Protein AF-A0A7C4Y826-F1 (afdb_monomer_lite)

Foldseek 3Di:
DWDKDADPVQQKIWIWDWDDDPVDIDIDIFIFGQDVNWTDGDDQVVVQVVCVVVVNDRPPDDDPQDWDWKDQVPQIATAGEAEDPVRVVCAQARTQDDPQRYKYKYFYPDFAWDKDWQARRNAFKWKFFAAPQQFTADIDAGHHHDPDPDTDIDTDRHTGRMMMIGHHCSCVVVVPDGGGHMDD

pLDDT: mean 82.2, std 16.37, range [37.56, 98.81]

Secondary structure (DSSP, 8-state):
-EEEEE-TTT-EEEEEEEEE-SS-EEEEEEEEEEETTEEEEPPHHHHHHHHHHTT----S------EEEEEETTEEEEEEEE-SHHHHTTTTTT-S---TTEEEEEEEEEEE---EE-BT--S-EEEEEE-TTSBEEEEEEEEPPB-SSS--EE--SS-EEEEEEEETTHHHHTT--TT-BEE-

Radius of gyration: 17.17 Å; chains: 1; bounding box: 37×38×48 Å

Sequence (184 aa):
IFDQYFSQETQQGLAVKLEIYKDKIIYHLFPVESIFSQPQLMEKEKSEALLKKQGFLPVIAVNNVEIRKVCFDKNCFYAEVVEKESDLALGMMFRKFLDESRGMLFVFSEYKNHPFWMKNTLIPLDIIWLDEDMRVVYIGENQEPCSEKICKVINPVEKSKYVLELNAGTAQKINLKIGDKLII

Structure (mmCIF, N/CA/C/O backbone):
data_AF-A0A7C4Y826-F1
#
_entry.id   AF-A0A7C4Y826-F1
#
loop_
_atom_site.group_PDB
_atom_site.id
_atom_site.type_symbol
_atom_site.label_atom_id
_atom_site.label_alt_id
_atom_site.label_comp_id
_atom_site.label_asym_id
_atom_site.label_entity_id
_atom_site.label_seq_id
_atom_site.pdbx_PDB_ins_code
_atom_site.Cartn_x
_atom_site.Cartn_y
_atom_site.Cartn_z
_atom_site.occupancy
_atom_site.B_iso_or_equiv
_at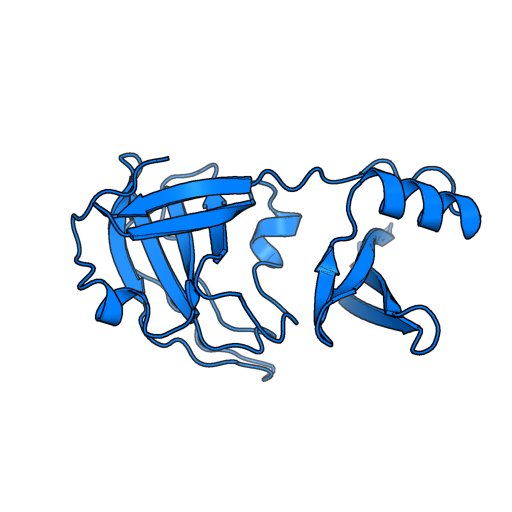om_site.auth_seq_id
_atom_site.auth_comp_id
_atom_site.auth_asym_id
_atom_site.auth_atom_id
_atom_site.pdbx_PDB_model_num
ATOM 1 N N . ILE A 1 1 ? 16.445 -10.183 -9.136 1.00 57.56 1 ILE A N 1
ATOM 2 C CA . ILE A 1 1 ? 17.014 -8.866 -9.516 1.00 57.56 1 ILE A CA 1
ATOM 3 C C . ILE A 1 1 ? 15.862 -8.022 -10.011 1.00 57.56 1 ILE A C 1
ATOM 5 O O . ILE A 1 1 ? 15.076 -8.550 -10.779 1.00 57.56 1 ILE A O 1
ATOM 9 N N . PHE A 1 2 ? 15.715 -6.788 -9.546 1.00 57.19 2 PHE A N 1
ATOM 10 C CA . PHE A 1 2 ? 14.695 -5.877 -10.053 1.00 57.19 2 PHE A CA 1
ATOM 11 C C . PHE A 1 2 ? 15.365 -4.559 -10.423 1.00 57.19 2 PHE A C 1
ATOM 13 O O . PHE A 1 2 ? 16.131 -4.042 -9.611 1.00 57.19 2 PHE A O 1
ATOM 20 N N . ASP A 1 3 ? 15.108 -4.059 -11.626 1.00 63.00 3 ASP A N 1
ATOM 21 C CA . ASP A 1 3 ? 15.689 -2.813 -12.129 1.00 63.00 3 ASP A CA 1
ATOM 22 C C . ASP A 1 3 ? 14.695 -2.080 -13.037 1.00 63.00 3 ASP A C 1
ATOM 24 O O . ASP A 1 3 ? 13.749 -2.695 -13.529 1.00 63.00 3 ASP A O 1
ATOM 28 N N . GLN A 1 4 ? 14.881 -0.779 -13.247 1.00 69.69 4 GLN A N 1
ATOM 29 C CA . GLN A 1 4 ? 14.006 0.039 -14.084 1.00 69.69 4 GLN A CA 1
ATOM 30 C C . GLN A 1 4 ? 14.806 0.893 -15.063 1.00 69.69 4 GLN A C 1
ATOM 32 O O . GLN A 1 4 ? 15.742 1.594 -14.684 1.00 69.69 4 GLN A O 1
ATOM 37 N N . TYR A 1 5 ? 14.377 0.896 -16.320 1.00 76.50 5 TYR A N 1
ATOM 38 C CA . TYR A 1 5 ? 15.012 1.641 -17.401 1.00 76.50 5 TYR A CA 1
ATOM 39 C C . TYR A 1 5 ? 14.017 2.621 -17.999 1.00 76.50 5 TYR A C 1
ATOM 41 O O . TYR A 1 5 ? 12.895 2.230 -18.299 1.00 76.50 5 TYR A O 1
ATOM 49 N N . PHE A 1 6 ? 14.423 3.873 -18.211 1.00 73.56 6 PHE A N 1
ATOM 50 C CA . PHE A 1 6 ? 13.561 4.918 -18.768 1.00 73.56 6 PHE A CA 1
ATOM 51 C C . PHE A 1 6 ? 14.210 5.612 -19.960 1.00 73.56 6 PHE A C 1
ATOM 53 O O . PHE A 1 6 ? 15.400 5.920 -19.953 1.00 73.56 6 PHE A O 1
ATOM 60 N N . SER A 1 7 ? 13.390 5.919 -20.960 1.00 76.56 7 SER A N 1
ATOM 61 C CA . SER A 1 7 ? 13.703 6.831 -22.051 1.00 76.56 7 SER A CA 1
ATOM 62 C C . SER A 1 7 ? 13.320 8.252 -21.643 1.00 76.56 7 SER A C 1
ATOM 64 O O . SER A 1 7 ? 12.155 8.544 -21.373 1.00 76.56 7 SER A O 1
ATOM 66 N N . GLN A 1 8 ? 14.303 9.155 -21.632 1.00 71.25 8 GLN A N 1
ATOM 67 C CA . GLN A 1 8 ? 14.066 10.576 -21.352 1.00 71.25 8 GLN A CA 1
ATOM 68 C C . GLN A 1 8 ? 13.230 11.259 -22.446 1.00 71.25 8 GLN A C 1
ATOM 70 O O . GLN A 1 8 ? 12.485 12.189 -22.153 1.00 71.25 8 GLN A O 1
ATOM 75 N N . GLU A 1 9 ? 13.326 10.778 -23.688 1.00 78.25 9 GLU A N 1
ATOM 76 C CA . GLU A 1 9 ? 12.618 11.331 -24.848 1.00 78.25 9 GLU A CA 1
ATOM 77 C C . GLU A 1 9 ? 11.130 10.970 -24.833 1.00 78.25 9 GLU A C 1
ATOM 79 O O . GLU A 1 9 ? 10.272 11.829 -25.007 1.00 78.25 9 GLU A O 1
ATOM 84 N N . THR A 1 10 ? 10.820 9.694 -24.601 1.00 79.19 10 THR A N 1
ATOM 85 C CA . THR A 1 10 ? 9.438 9.196 -24.685 1.00 79.19 10 THR A CA 1
ATOM 86 C C . THR A 1 10 ? 8.718 9.190 -23.346 1.00 79.19 10 THR A C 1
ATOM 88 O O . THR A 1 10 ? 7.512 8.966 -23.319 1.00 79.19 10 THR A O 1
ATOM 91 N N . GLN A 1 11 ? 9.443 9.401 -22.240 1.00 77.12 11 GLN A N 1
ATOM 92 C CA . GLN A 1 11 ? 8.932 9.214 -20.880 1.00 77.12 11 GLN A CA 1
ATOM 93 C C . GLN A 1 11 ? 8.376 7.795 -20.651 1.00 77.12 11 GLN A C 1
ATOM 95 O O . GLN A 1 11 ? 7.583 7.576 -19.746 1.00 77.12 11 GLN A O 1
ATOM 100 N N . GLN A 1 12 ? 8.791 6.813 -21.452 1.00 80.75 12 GLN A N 1
ATOM 101 C CA . GLN A 1 12 ? 8.422 5.405 -21.307 1.00 80.75 12 GLN A CA 1
ATOM 102 C C . GLN A 1 12 ? 9.613 4.605 -20.796 1.00 80.75 12 GLN A C 1
ATOM 104 O O . GLN A 1 12 ? 10.768 5.004 -20.950 1.00 80.75 12 GLN A O 1
ATOM 109 N N . GLY A 1 13 ? 9.345 3.457 -20.201 1.00 79.88 13 GLY A N 1
ATOM 110 C CA . GLY A 1 13 ? 10.360 2.624 -19.598 1.00 79.88 13 GLY A CA 1
ATOM 111 C C . GLY A 1 13 ? 9.935 1.176 -19.434 1.00 79.88 13 GLY A C 1
ATOM 112 O O . GLY A 1 13 ? 8.826 0.767 -19.781 1.00 79.88 13 GLY A O 1
ATOM 113 N N . LEU A 1 14 ? 10.857 0.395 -18.894 1.00 76.56 14 LEU A N 1
ATOM 114 C CA . LEU A 1 14 ? 10.678 -1.012 -18.605 1.00 76.56 14 LEU A CA 1
ATOM 115 C C . LEU A 1 14 ? 11.268 -1.294 -17.232 1.00 76.56 14 LEU A C 1
ATOM 117 O O . LEU A 1 14 ? 12.475 -1.144 -17.036 1.00 76.56 14 LEU A O 1
ATOM 121 N N . ALA A 1 15 ? 10.433 -1.716 -16.291 1.00 72.12 15 ALA A N 1
ATOM 122 C CA . ALA A 1 15 ? 10.925 -2.392 -15.109 1.00 72.12 15 ALA A CA 1
ATOM 123 C C . ALA A 1 15 ? 11.079 -3.887 -15.409 1.00 72.12 15 ALA A C 1
ATOM 125 O O . ALA A 1 15 ? 10.259 -4.487 -16.103 1.00 72.12 15 ALA A O 1
ATOM 126 N N . VAL A 1 16 ? 12.162 -4.485 -14.929 1.00 71.69 16 VAL A N 1
ATOM 127 C CA . VAL A 1 16 ? 12.527 -5.873 -15.200 1.00 71.69 16 VAL A CA 1
ATOM 128 C C . VAL A 1 16 ? 12.759 -6.581 -13.878 1.00 71.69 16 VAL A C 1
ATOM 130 O O . VAL A 1 16 ? 13.644 -6.189 -13.122 1.00 71.69 16 VAL A O 1
ATOM 133 N N . LYS A 1 17 ? 12.015 -7.660 -13.618 1.00 59.72 17 LYS A N 1
ATOM 134 C CA . LYS A 1 17 ? 12.328 -8.615 -12.546 1.00 59.72 17 LYS A CA 1
ATOM 135 C C . LYS A 1 17 ? 12.955 -9.858 -13.160 1.00 59.72 17 LYS A C 1
ATOM 137 O O . LYS A 1 17 ? 12.311 -10.520 -13.958 1.00 59.72 17 LYS A O 1
ATOM 142 N N . LEU A 1 18 ? 14.176 -10.200 -12.773 1.00 60.75 18 LEU A N 1
ATOM 143 C CA . LEU A 1 18 ? 14.826 -11.467 -13.103 1.00 60.75 18 LEU A CA 1
ATOM 144 C C . LEU A 1 18 ? 14.825 -12.388 -11.883 1.00 60.75 18 LEU A C 1
ATOM 146 O O . LEU A 1 18 ? 15.327 -12.015 -10.817 1.00 60.75 18 LEU A O 1
ATOM 150 N N . GLU A 1 19 ? 14.328 -13.601 -12.057 1.00 54.91 19 GLU A N 1
ATOM 151 C CA . GLU A 1 19 ? 14.421 -14.703 -11.108 1.00 54.91 19 GLU A CA 1
ATOM 152 C C . GLU A 1 19 ? 15.365 -15.753 -11.700 1.00 54.91 19 GLU A C 1
ATOM 154 O O . GLU A 1 19 ? 15.138 -16.271 -12.792 1.00 54.91 19 GLU A O 1
ATOM 159 N N . ILE A 1 20 ? 16.472 -16.022 -11.010 1.00 62.03 20 ILE A N 1
ATOM 160 C CA . ILE A 1 20 ? 17.534 -16.907 -11.497 1.00 62.03 20 ILE A CA 1
ATOM 161 C C . ILE A 1 20 ? 17.463 -18.207 -10.702 1.00 62.03 20 ILE A C 1
ATOM 163 O O . ILE A 1 20 ? 17.613 -18.203 -9.481 1.00 62.03 20 ILE A O 1
ATOM 167 N N . TYR A 1 21 ? 17.261 -19.310 -11.410 1.00 55.03 21 TYR A N 1
ATOM 168 C CA . TYR A 1 21 ? 17.279 -20.671 -10.891 1.00 55.03 21 TYR A CA 1
ATOM 169 C C . TYR A 1 21 ? 18.498 -21.414 -11.442 1.00 55.03 21 TYR A C 1
ATOM 171 O O . TYR A 1 21 ? 19.217 -20.918 -12.309 1.00 55.03 21 TYR A O 1
ATOM 179 N N . LYS A 1 22 ? 18.738 -22.629 -10.945 1.00 59.66 22 LYS A N 1
ATOM 180 C CA . LYS A 1 22 ? 19.892 -23.444 -11.351 1.00 59.66 22 LYS A CA 1
ATOM 181 C C . LYS A 1 22 ? 19.886 -23.793 -12.849 1.00 59.66 22 LYS A C 1
ATOM 183 O O . LYS A 1 22 ? 20.950 -23.942 -13.436 1.00 59.66 22 LYS A O 1
ATOM 188 N N . ASP A 1 23 ? 18.706 -23.942 -13.440 1.00 72.69 23 ASP A N 1
ATOM 189 C CA . ASP A 1 23 ? 18.472 -24.442 -14.799 1.00 72.69 23 ASP A CA 1
ATOM 190 C C . ASP A 1 23 ? 17.729 -23.447 -15.706 1.00 72.69 23 ASP A C 1
ATOM 192 O O . ASP A 1 23 ? 17.590 -23.693 -16.903 1.00 72.69 23 ASP A O 1
ATOM 196 N N . LYS A 1 24 ? 17.248 -22.323 -15.162 1.00 53.50 24 LYS A N 1
ATOM 197 C CA . LYS A 1 24 ? 16.469 -21.334 -15.916 1.00 53.50 24 LYS A CA 1
ATOM 198 C C . LYS A 1 24 ? 16.575 -19.929 -15.338 1.00 53.50 24 LYS A C 1
ATOM 200 O O . LYS A 1 24 ? 16.824 -19.743 -14.150 1.00 53.50 24 LYS A O 1
ATOM 205 N N . ILE A 1 25 ? 16.298 -18.943 -16.182 1.00 51.41 25 ILE A N 1
ATOM 206 C CA . ILE A 1 25 ? 16.078 -17.553 -15.784 1.00 51.41 25 ILE A CA 1
ATOM 207 C C . ILE A 1 25 ? 14.658 -17.189 -16.204 1.00 51.41 25 ILE A C 1
ATOM 209 O O . ILE A 1 25 ? 14.300 -17.350 -17.369 1.00 51.41 25 ILE A O 1
ATOM 213 N N . ILE A 1 26 ? 13.853 -16.720 -15.258 1.00 53.25 26 ILE A N 1
ATOM 214 C CA . ILE A 1 26 ? 12.534 -16.147 -15.521 1.00 53.25 26 ILE A CA 1
ATOM 215 C C . ILE A 1 26 ? 12.695 -14.632 -15.507 1.00 53.25 26 ILE A C 1
ATOM 217 O O . ILE A 1 26 ? 13.307 -14.084 -14.593 1.00 53.25 26 ILE A O 1
ATOM 221 N N . TYR A 1 27 ? 12.171 -13.949 -16.519 1.00 54.12 27 TYR A N 1
ATOM 222 C CA . TYR A 1 27 ? 12.128 -12.495 -16.544 1.00 54.12 27 TYR A CA 1
ATOM 223 C C . TYR A 1 27 ? 10.682 -12.015 -16.634 1.00 54.12 27 TYR A C 1
ATOM 225 O O . TYR A 1 27 ? 9.877 -12.553 -17.390 1.00 54.12 27 TYR A O 1
ATOM 233 N N . HIS A 1 28 ? 10.366 -10.984 -15.865 1.00 62.09 28 HIS A N 1
ATOM 234 C CA . HIS A 1 28 ? 9.096 -10.277 -15.902 1.00 62.09 28 HIS A CA 1
ATOM 235 C C . HIS A 1 28 ? 9.370 -8.869 -16.400 1.00 62.09 28 HIS A C 1
ATOM 237 O O . HIS A 1 28 ? 10.261 -8.193 -15.881 1.00 62.09 28 HIS A O 1
ATOM 243 N N . LEU A 1 29 ? 8.618 -8.452 -17.411 1.00 66.75 29 LEU A N 1
ATOM 244 C CA . LEU A 1 29 ? 8.695 -7.120 -17.984 1.00 66.75 29 LEU A CA 1
ATOM 245 C C . LEU A 1 29 ? 7.468 -6.335 -17.545 1.00 66.75 29 LEU A C 1
ATOM 247 O O . LEU A 1 29 ? 6.342 -6.781 -17.750 1.00 66.75 29 LEU A O 1
ATOM 251 N N . PHE A 1 30 ? 7.696 -5.161 -16.980 1.00 70.25 30 PHE A N 1
ATOM 252 C CA . PHE A 1 30 ? 6.653 -4.240 -16.564 1.00 70.25 30 PHE A CA 1
ATOM 253 C C . PHE A 1 30 ? 6.842 -2.945 -17.356 1.00 70.25 30 PHE A C 1
ATOM 255 O O . PHE A 1 30 ? 7.703 -2.132 -17.005 1.00 70.25 30 PHE A O 1
ATOM 262 N N . PRO A 1 31 ? 6.107 -2.762 -18.464 1.00 79.44 31 PRO A N 1
ATOM 263 C CA . PRO A 1 31 ? 6.070 -1.486 -19.160 1.00 79.44 31 PRO A CA 1
ATOM 264 C C . PRO A 1 31 ? 5.626 -0.391 -18.193 1.00 79.44 31 PRO A C 1
ATOM 266 O O . PRO A 1 31 ? 4.589 -0.512 -17.539 1.00 79.44 31 PRO A O 1
ATOM 269 N N . VAL A 1 32 ? 6.432 0.657 -18.079 1.00 71.19 32 VAL A N 1
ATOM 270 C CA . VAL A 1 32 ? 6.189 1.785 -17.178 1.00 71.19 32 VAL A CA 1
ATOM 271 C C . VAL A 1 32 ? 6.202 3.090 -17.967 1.00 71.19 32 VAL A C 1
ATOM 273 O O . VAL A 1 32 ? 6.945 3.229 -18.932 1.00 71.19 32 VAL A O 1
ATOM 276 N N . GLU A 1 33 ? 5.374 4.051 -17.584 1.00 78.75 33 GLU A N 1
ATOM 277 C CA . GLU A 1 33 ? 5.411 5.419 -18.097 1.00 78.75 33 GLU A CA 1
ATOM 278 C C . GLU A 1 33 ? 5.711 6.395 -16.962 1.00 78.75 33 GLU A C 1
ATOM 280 O O . GLU A 1 33 ? 5.393 6.150 -15.802 1.00 78.75 33 GLU A O 1
ATOM 285 N N . SER A 1 34 ? 6.394 7.483 -17.299 1.00 63.88 34 SER A N 1
ATOM 286 C CA . SER A 1 34 ? 6.745 8.554 -16.383 1.00 63.88 34 SER A CA 1
ATOM 287 C C . SER A 1 34 ? 5.633 9.592 -16.397 1.00 63.88 34 SER A C 1
ATOM 289 O O . SER A 1 34 ? 5.516 10.392 -17.325 1.00 63.88 34 SER A O 1
ATOM 291 N N . ILE A 1 35 ? 4.806 9.578 -15.355 1.00 64.38 35 ILE A N 1
ATOM 292 C CA . ILE A 1 35 ? 3.757 10.574 -15.129 1.00 64.38 35 ILE A CA 1
ATOM 293 C C . ILE A 1 35 ? 4.199 11.429 -13.940 1.00 64.38 35 ILE A C 1
ATOM 295 O O . ILE A 1 35 ? 4.538 10.902 -12.887 1.00 64.38 35 ILE A O 1
ATOM 299 N N . PHE A 1 36 ? 4.273 12.752 -14.119 1.00 58.03 36 PHE A N 1
ATOM 300 C CA . PHE A 1 36 ? 4.800 13.686 -13.108 1.00 58.03 36 PHE A CA 1
ATOM 301 C C . PHE A 1 36 ? 6.208 13.319 -12.588 1.00 58.03 36 PHE A C 1
ATOM 303 O O . PHE A 1 36 ? 6.511 13.464 -11.406 1.00 58.03 36 PHE A O 1
ATOM 310 N N . SER A 1 37 ? 7.100 12.889 -13.492 1.00 53.44 37 SER A N 1
ATOM 311 C CA . SER A 1 37 ? 8.479 12.442 -13.197 1.00 53.44 37 SER A CA 1
ATOM 312 C C . SER A 1 37 ? 8.582 11.094 -12.473 1.00 53.44 37 SER A C 1
ATOM 314 O O . SER A 1 37 ? 9.564 10.848 -11.758 1.00 53.44 37 SER A O 1
ATOM 316 N N . GLN A 1 38 ? 7.566 10.234 -12.613 1.00 56.47 38 GLN A N 1
ATOM 317 C CA . GLN A 1 38 ? 7.437 9.031 -11.795 1.00 56.47 38 GLN A CA 1
ATOM 318 C C . GLN A 1 38 ? 7.100 7.766 -12.565 1.00 56.47 38 GLN A C 1
ATOM 320 O O . GLN A 1 38 ? 6.132 7.785 -13.320 1.00 56.47 38 GLN A O 1
ATOM 325 N N . PRO A 1 39 ? 7.795 6.652 -12.281 1.00 58.47 39 PRO A N 1
ATOM 326 C CA . PRO A 1 39 ? 7.406 5.335 -12.761 1.00 58.47 39 PRO A CA 1
ATOM 327 C C . PRO A 1 39 ? 5.969 4.992 -12.355 1.00 58.47 39 PRO A C 1
ATOM 329 O O . PRO A 1 39 ? 5.684 4.813 -11.171 1.00 58.47 39 PRO A O 1
ATOM 332 N N . GLN A 1 40 ? 5.078 4.847 -13.325 1.00 66.25 40 GLN A N 1
ATOM 333 C CA . GLN A 1 40 ? 3.772 4.218 -13.157 1.00 66.25 40 GLN A CA 1
ATOM 334 C C . GLN A 1 40 ? 3.655 3.061 -14.136 1.00 66.25 40 GLN A C 1
ATOM 336 O O . GLN A 1 40 ? 4.240 3.104 -15.215 1.00 66.25 40 GLN A O 1
ATOM 341 N N . LEU A 1 41 ? 2.919 2.012 -13.771 1.00 65.00 41 LEU A N 1
ATOM 342 C CA . LEU A 1 41 ? 2.628 0.932 -14.710 1.00 65.00 41 LEU A CA 1
ATOM 343 C C . LEU A 1 41 ? 1.822 1.491 -15.886 1.00 65.00 41 LEU A C 1
ATOM 345 O O . LEU A 1 41 ? 0.856 2.224 -15.684 1.00 65.00 41 LEU A O 1
ATOM 349 N N . MET A 1 42 ? 2.23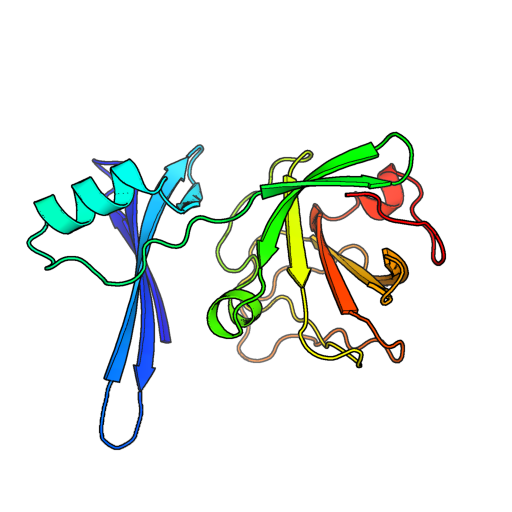0 1.152 -17.109 1.00 73.12 42 MET A N 1
ATOM 350 C CA . MET A 1 42 ? 1.481 1.551 -18.296 1.00 73.12 42 MET A CA 1
ATOM 351 C C . MET A 1 42 ? 0.130 0.848 -18.317 1.00 73.12 42 MET A C 1
ATOM 353 O O . MET A 1 42 ? 0.036 -0.347 -18.031 1.00 73.12 42 MET A O 1
ATOM 357 N N . GLU A 1 43 ? -0.902 1.573 -18.745 1.00 72.56 43 GLU A N 1
ATOM 358 C CA . GLU A 1 43 ? -2.196 0.966 -19.044 1.00 72.56 43 GLU A CA 1
ATOM 359 C C . GLU A 1 43 ? -2.050 -0.187 -20.042 1.00 72.56 43 GLU A C 1
ATOM 361 O O . GLU A 1 43 ? -1.231 -0.140 -20.967 1.00 72.56 43 GLU A O 1
ATOM 366 N N . LYS A 1 44 ? -2.891 -1.213 -19.873 1.00 63.81 44 LYS A N 1
ATOM 367 C CA . LYS A 1 44 ? -2.834 -2.468 -20.628 1.00 63.81 44 LYS A CA 1
ATOM 368 C C . LYS A 1 44 ? -2.679 -2.262 -22.135 1.00 63.81 44 LYS A C 1
ATOM 370 O O . LYS A 1 44 ? -1.715 -2.761 -22.707 1.00 63.81 44 LYS A O 1
ATOM 375 N N . GLU A 1 45 ? -3.558 -1.488 -22.763 1.00 75.25 45 GLU A N 1
ATOM 376 C CA . GLU A 1 45 ? -3.535 -1.283 -24.219 1.00 75.25 45 GLU A CA 1
ATOM 377 C C . GLU A 1 45 ? -2.234 -0.617 -24.696 1.00 75.25 45 GLU A C 1
ATOM 379 O O . GLU A 1 45 ? -1.636 -1.031 -25.692 1.00 75.25 45 GLU A O 1
ATOM 384 N N . LYS A 1 46 ? -1.736 0.377 -23.947 1.00 76.31 46 LYS A N 1
ATOM 385 C CA . LYS A 1 46 ? -0.463 1.044 -24.252 1.00 76.31 46 LYS A CA 1
ATOM 386 C C . LYS A 1 46 ? 0.731 0.116 -24.037 1.00 76.31 46 LYS A C 1
ATOM 388 O O . LYS A 1 46 ? 1.676 0.148 -24.822 1.00 76.31 46 LYS A O 1
ATOM 393 N N . SER A 1 47 ? 0.691 -0.702 -22.987 1.00 65.81 47 SER A N 1
ATOM 394 C CA . SER A 1 47 ? 1.737 -1.673 -22.669 1.00 65.81 47 SER A CA 1
ATOM 395 C C . SER A 1 47 ? 1.863 -2.731 -23.774 1.00 65.81 47 SER A C 1
ATOM 397 O O . SER A 1 47 ? 2.967 -3.006 -24.245 1.00 65.81 47 SER A O 1
ATOM 399 N N . GLU A 1 48 ? 0.732 -3.241 -24.275 1.00 72.19 48 GLU A N 1
ATOM 400 C CA . GLU A 1 48 ? 0.668 -4.198 -25.382 1.00 72.19 48 GLU A CA 1
ATOM 401 C C . GLU A 1 48 ? 1.201 -3.577 -26.675 1.00 72.19 48 GLU A C 1
ATOM 403 O O . GLU A 1 48 ? 2.011 -4.188 -27.379 1.00 72.19 48 GLU A O 1
ATOM 408 N N . ALA A 1 49 ? 0.802 -2.336 -26.967 1.00 78.31 49 ALA A N 1
ATOM 409 C CA . ALA A 1 49 ? 1.289 -1.603 -28.127 1.00 78.31 49 ALA A CA 1
ATOM 410 C C . ALA A 1 49 ? 2.807 -1.351 -28.064 1.00 78.31 49 ALA A C 1
ATOM 412 O O . ALA A 1 49 ? 3.496 -1.538 -29.071 1.00 78.31 49 ALA A O 1
ATOM 413 N N . LEU A 1 50 ? 3.343 -0.970 -26.896 1.00 78.00 50 LEU A N 1
ATOM 414 C CA . LEU A 1 50 ? 4.776 -0.734 -26.699 1.00 78.00 50 LEU A CA 1
ATOM 415 C C . LEU A 1 50 ? 5.586 -2.020 -26.884 1.00 78.00 50 LEU A C 1
ATOM 417 O O . LEU A 1 50 ? 6.549 -2.030 -27.651 1.00 78.00 50 LEU A O 1
ATOM 421 N N . LEU A 1 51 ? 5.184 -3.108 -26.222 1.00 72.69 51 LEU A N 1
ATOM 422 C CA . LEU A 1 51 ? 5.872 -4.397 -26.311 1.00 72.69 51 LEU A CA 1
ATOM 423 C C . LEU A 1 51 ? 5.879 -4.923 -27.751 1.00 72.69 51 LEU A C 1
ATOM 425 O O . LEU A 1 51 ? 6.933 -5.305 -28.265 1.00 72.69 51 LEU A O 1
ATOM 429 N N . LYS A 1 52 ? 4.735 -4.835 -28.442 1.00 74.12 52 LYS A N 1
ATOM 430 C CA . LYS A 1 52 ? 4.614 -5.213 -29.855 1.00 74.12 52 LYS A CA 1
ATOM 431 C C . LYS A 1 52 ? 5.512 -4.363 -30.757 1.00 74.12 52 LYS A C 1
ATOM 433 O O . LYS A 1 52 ? 6.157 -4.904 -31.653 1.00 74.12 52 LYS A O 1
ATOM 438 N N . LYS A 1 53 ? 5.581 -3.046 -30.525 1.00 78.81 53 LYS A N 1
ATOM 439 C CA . LYS A 1 53 ? 6.437 -2.121 -31.291 1.00 78.81 53 LYS A CA 1
ATOM 440 C C . LYS A 1 53 ? 7.924 -2.448 -31.139 1.00 78.81 53 LYS A C 1
ATOM 442 O O . LYS A 1 53 ? 8.671 -2.303 -32.099 1.00 78.81 53 LYS A O 1
ATOM 447 N N . GLN A 1 54 ? 8.342 -2.898 -29.959 1.00 71.50 54 GLN A N 1
ATOM 448 C CA . GLN A 1 54 ? 9.736 -3.241 -29.659 1.00 71.50 54 GLN A CA 1
ATOM 449 C C . GLN A 1 54 ? 10.118 -4.674 -30.073 1.00 71.50 54 GLN A C 1
ATOM 451 O O . GLN A 1 54 ? 11.197 -5.148 -29.730 1.00 71.50 54 GLN A O 1
ATOM 456 N N . GLY A 1 55 ? 9.251 -5.379 -30.808 1.00 62.28 55 GLY A N 1
ATOM 457 C CA . GLY A 1 55 ? 9.537 -6.729 -31.298 1.00 62.28 55 GLY A CA 1
ATOM 458 C C . GLY A 1 55 ? 9.520 -7.805 -30.211 1.00 62.28 55 GLY A C 1
ATOM 459 O O . GLY A 1 55 ? 9.937 -8.934 -30.470 1.00 62.28 55 GLY A O 1
ATOM 460 N N . PHE A 1 56 ? 9.016 -7.494 -29.012 1.00 60.25 56 PHE A N 1
ATOM 461 C CA . PHE A 1 56 ? 8.703 -8.525 -28.033 1.00 60.25 56 PHE A CA 1
ATOM 462 C C . PHE A 1 56 ? 7.453 -9.276 -28.517 1.00 60.25 56 PHE A C 1
ATOM 464 O O . PHE A 1 56 ? 6.392 -8.684 -28.732 1.00 60.25 56 PHE A O 1
ATOM 471 N N . LEU A 1 57 ? 7.582 -10.596 -28.707 1.00 46.62 57 LEU A N 1
ATOM 472 C CA . LEU A 1 57 ? 6.442 -11.519 -28.820 1.00 46.62 57 LEU A CA 1
ATOM 473 C C . LEU A 1 57 ? 5.500 -11.286 -27.630 1.00 46.62 57 LEU A C 1
ATOM 475 O O . LEU A 1 57 ? 6.005 -10.875 -26.582 1.00 46.62 57 LEU A O 1
ATOM 479 N N . PRO A 1 58 ? 4.172 -11.509 -27.755 1.00 42.88 58 PRO A N 1
ATOM 480 C CA . PRO A 1 58 ? 3.233 -11.116 -26.715 1.00 42.88 58 PRO A CA 1
ATOM 481 C C . PRO A 1 58 ? 3.699 -11.716 -25.397 1.00 42.88 58 PRO A C 1
ATOM 483 O O . PRO A 1 58 ? 3.716 -12.935 -25.217 1.00 42.88 58 PRO A O 1
ATOM 486 N N . VAL A 1 59 ? 4.143 -10.839 -24.501 1.00 39.88 59 VAL A N 1
ATOM 487 C CA . VAL A 1 59 ? 4.432 -11.216 -23.131 1.00 39.88 59 VAL A CA 1
ATOM 488 C C . VAL A 1 59 ? 3.094 -11.700 -22.594 1.00 39.88 59 VAL A C 1
ATOM 490 O O . VAL A 1 59 ? 2.127 -10.942 -22.531 1.00 39.88 59 VAL A O 1
ATOM 493 N N . ILE A 1 60 ? 3.015 -12.991 -22.283 1.00 41.06 60 ILE A N 1
ATOM 494 C CA . ILE A 1 60 ? 1.865 -13.612 -21.628 1.00 41.06 60 ILE A CA 1
ATOM 495 C C . ILE A 1 60 ? 1.850 -13.102 -20.180 1.00 41.06 60 ILE A C 1
ATOM 497 O O . ILE A 1 60 ? 2.252 -13.817 -19.274 1.00 41.06 60 ILE A O 1
ATOM 501 N N . ALA A 1 61 ? 1.503 -11.832 -19.977 1.00 39.72 61 ALA A N 1
ATOM 502 C CA . ALA A 1 61 ? 1.078 -11.226 -18.716 1.00 39.72 61 ALA A CA 1
ATOM 503 C C . ALA A 1 61 ? 0.958 -9.713 -18.918 1.00 39.72 61 ALA A C 1
ATOM 505 O O . ALA A 1 61 ? 1.905 -8.965 -18.693 1.00 39.72 61 ALA A O 1
ATOM 506 N N . VAL A 1 62 ? -0.228 -9.252 -19.307 1.00 37.56 62 VAL A N 1
ATOM 507 C CA . VAL A 1 62 ? -0.607 -7.862 -19.061 1.00 37.56 62 VAL A CA 1
ATOM 508 C C . VAL A 1 62 ? -1.413 -7.883 -17.778 1.00 37.56 62 VAL A C 1
ATOM 510 O O . VAL A 1 62 ? -2.555 -8.347 -17.766 1.00 37.56 62 VAL A O 1
ATOM 513 N N . ASN A 1 63 ? -0.776 -7.504 -16.671 1.00 44.75 63 ASN A N 1
ATOM 514 C CA . ASN A 1 63 ? -1.459 -7.391 -15.392 1.00 44.75 63 ASN A CA 1
ATOM 515 C C . ASN A 1 63 ? -2.427 -6.206 -15.500 1.00 44.75 63 ASN A C 1
ATOM 517 O O . ASN A 1 63 ? -2.016 -5.051 -15.456 1.00 44.75 63 ASN A O 1
ATOM 521 N N . ASN A 1 64 ? -3.720 -6.497 -15.655 1.00 51.66 64 ASN A N 1
ATOM 522 C CA . ASN A 1 64 ? -4.757 -5.555 -15.256 1.00 51.66 64 ASN A CA 1
ATOM 523 C C . ASN A 1 64 ? -4.565 -5.325 -13.756 1.00 51.66 64 ASN A C 1
ATOM 525 O O . ASN A 1 64 ? -4.880 -6.212 -12.966 1.00 51.66 64 ASN A O 1
ATOM 529 N N . VAL A 1 65 ? -3.991 -4.185 -13.373 1.00 61.56 65 VAL A N 1
ATOM 530 C CA . VAL A 1 65 ? -3.960 -3.782 -11.967 1.00 61.56 65 VAL A CA 1
ATOM 531 C C . VAL A 1 65 ? -5.390 -3.421 -11.602 1.00 61.56 65 VAL A C 1
ATOM 533 O O . VAL A 1 65 ? -5.941 -2.437 -12.096 1.00 61.56 65 VAL A O 1
ATOM 536 N N . GLU A 1 66 ? -6.027 -4.275 -10.810 1.00 76.88 66 GLU A N 1
ATOM 537 C CA . GLU A 1 66 ? -7.353 -3.993 -10.290 1.00 76.88 66 GLU A CA 1
ATOM 538 C C . GLU A 1 66 ? -7.256 -2.806 -9.327 1.00 76.88 66 GLU A C 1
ATOM 540 O O . GLU A 1 66 ? -6.399 -2.780 -8.448 1.00 76.88 66 GLU A O 1
ATOM 545 N N . ILE A 1 67 ? -8.120 -1.807 -9.500 1.00 78.62 67 ILE A N 1
ATOM 546 C CA . ILE A 1 67 ? -8.206 -0.657 -8.600 1.00 78.62 67 ILE A CA 1
ATOM 547 C C . ILE A 1 67 ? -9.549 -0.728 -7.893 1.00 78.62 67 ILE A C 1
ATOM 549 O O . ILE A 1 67 ? -10.595 -0.761 -8.543 1.00 78.62 67 ILE A O 1
ATOM 553 N N . ARG A 1 68 ? -9.525 -0.703 -6.562 1.00 86.94 68 ARG A N 1
ATOM 554 C CA . ARG A 1 68 ? -10.729 -0.657 -5.733 1.00 86.94 68 ARG A CA 1
ATOM 555 C C . ARG A 1 68 ? -10.795 0.657 -4.977 1.00 86.94 68 ARG A C 1
ATOM 557 O O . ARG A 1 68 ? -9.784 1.158 -4.489 1.00 86.94 68 ARG A O 1
ATOM 564 N N . LYS A 1 69 ? -11.996 1.221 -4.871 1.00 94.44 69 LYS A N 1
ATOM 565 C CA . LYS A 1 69 ? -12.242 2.308 -3.927 1.00 94.44 69 LYS A CA 1
ATOM 566 C C . LYS A 1 69 ? -12.331 1.685 -2.540 1.00 94.44 69 LYS A C 1
ATOM 568 O O . LYS A 1 69 ? -13.073 0.735 -2.359 1.00 94.44 69 LYS A O 1
ATOM 573 N N . VAL A 1 70 ? -11.574 2.202 -1.586 1.00 97.25 70 VAL A N 1
ATOM 574 C CA . VAL A 1 70 ? -11.568 1.726 -0.205 1.00 97.25 70 VAL A CA 1
ATOM 575 C C . VAL A 1 70 ? -11.779 2.907 0.730 1.00 97.25 70 VAL A C 1
ATOM 577 O O . VAL A 1 70 ? -11.234 3.982 0.486 1.00 97.25 70 VAL A O 1
ATOM 580 N N . CYS A 1 71 ? -12.592 2.752 1.769 1.00 98.31 71 CYS A N 1
ATOM 581 C CA . CYS A 1 71 ? -12.994 3.858 2.631 1.00 98.31 71 CYS A CA 1
ATOM 582 C C . CYS A 1 71 ? -12.920 3.498 4.115 1.00 98.31 71 CYS A C 1
ATOM 584 O O . CYS A 1 71 ? -13.387 2.438 4.528 1.00 98.31 71 CYS A O 1
ATOM 586 N N . PHE A 1 72 ? -12.417 4.438 4.914 1.00 98.06 72 PHE A N 1
ATOM 587 C CA . PHE A 1 72 ? -12.623 4.497 6.358 1.00 98.06 72 PHE A CA 1
ATOM 588 C C . PHE A 1 72 ? -13.593 5.642 6.655 1.00 98.06 72 PHE A C 1
ATOM 590 O O . PHE A 1 72 ? -13.241 6.819 6.505 1.00 98.06 72 PHE A O 1
ATOM 597 N N . ASP A 1 73 ? -14.821 5.29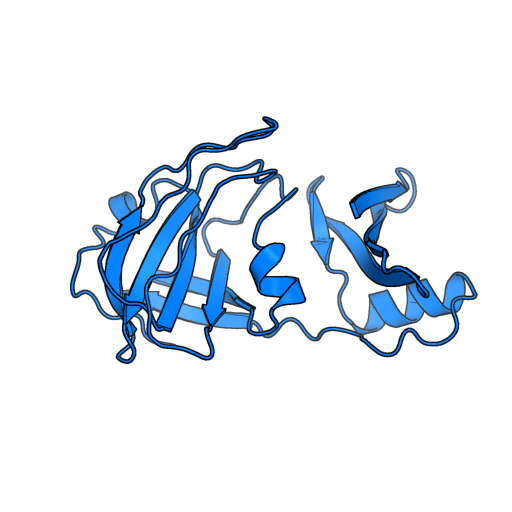7 7.050 1.00 94.88 73 ASP A N 1
ATOM 598 C CA . ASP A 1 73 ? -15.927 6.254 7.185 1.00 94.88 73 ASP A CA 1
ATOM 599 C C . ASP A 1 73 ? -16.089 7.090 5.893 1.00 94.88 73 ASP A C 1
ATOM 601 O O . ASP A 1 73 ? -16.334 6.536 4.820 1.00 94.88 73 ASP A O 1
ATOM 605 N N . LYS A 1 74 ? -15.904 8.412 5.958 1.00 95.19 74 LYS A N 1
ATOM 606 C CA . LYS A 1 74 ? -16.001 9.329 4.812 1.00 95.19 74 LYS A CA 1
ATOM 607 C C . LYS A 1 74 ? -14.702 9.497 4.017 1.00 95.19 74 LYS A C 1
ATOM 609 O O . LYS A 1 74 ? -14.713 10.164 2.983 1.00 95.19 74 LYS A O 1
ATOM 614 N N . ASN A 1 75 ? -13.582 8.961 4.502 1.00 97.81 75 ASN A N 1
ATOM 615 C CA . ASN A 1 75 ? -12.271 9.128 3.877 1.00 97.81 75 ASN A CA 1
ATOM 616 C C . ASN A 1 75 ? -12.015 7.959 2.931 1.00 97.81 75 ASN A C 1
ATOM 618 O O . ASN A 1 75 ? -11.905 6.821 3.381 1.00 97.81 75 ASN A O 1
ATOM 622 N N . CYS A 1 76 ? -11.933 8.237 1.632 1.00 96.69 76 CYS A N 1
ATOM 623 C CA . CYS A 1 76 ? -11.820 7.210 0.603 1.00 96.69 76 CYS A CA 1
ATOM 624 C C . CYS A 1 76 ? -10.557 7.370 -0.238 1.00 96.69 76 CYS A C 1
ATOM 626 O O . CYS A 1 76 ? -10.165 8.485 -0.579 1.00 96.69 76 CYS A O 1
ATOM 628 N N . PHE A 1 77 ? -10.009 6.233 -0.649 1.00 94.69 77 PHE A N 1
ATOM 629 C CA . PHE A 1 77 ? -8.808 6.104 -1.459 1.00 94.69 77 PHE A CA 1
ATOM 630 C C . PHE A 1 77 ? -9.072 5.138 -2.614 1.00 94.69 77 PHE A C 1
ATOM 632 O O . PHE A 1 77 ? -9.903 4.240 -2.506 1.00 94.69 77 PHE A O 1
ATOM 639 N N . TYR A 1 78 ? -8.360 5.298 -3.721 1.00 85.44 78 TYR A N 1
ATOM 640 C CA . TYR A 1 78 ? -8.333 4.336 -4.817 1.00 85.44 78 TYR A CA 1
ATOM 641 C C . TYR A 1 78 ? -7.064 3.497 -4.694 1.00 85.44 78 TYR A C 1
ATOM 643 O O . TYR A 1 78 ? -5.964 3.980 -4.973 1.00 85.44 78 TYR A O 1
ATOM 651 N N . ALA A 1 79 ? -7.225 2.255 -4.246 1.00 90.94 79 ALA A N 1
ATOM 652 C CA . ALA A 1 79 ? -6.132 1.345 -3.955 1.00 90.94 79 ALA A CA 1
ATOM 653 C C . ALA A 1 79 ? -5.892 0.361 -5.103 1.00 90.94 79 AL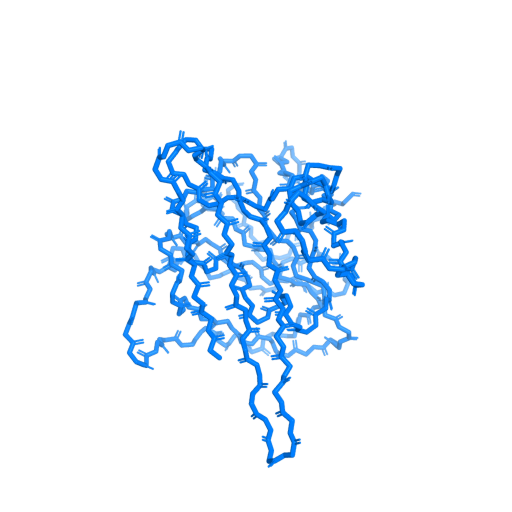A A C 1
ATOM 655 O O . ALA A 1 79 ? -6.827 -0.288 -5.577 1.00 90.94 79 ALA A O 1
ATOM 656 N N . GLU A 1 80 ? -4.636 0.233 -5.525 1.00 85.50 80 GLU A N 1
ATOM 657 C CA . GLU A 1 80 ? -4.187 -0.853 -6.400 1.00 85.50 80 GLU A CA 1
ATOM 658 C C . GLU A 1 80 ? -4.208 -2.171 -5.620 1.00 85.50 80 GLU A C 1
ATOM 660 O O . GLU A 1 80 ? -3.604 -2.264 -4.553 1.00 85.50 80 GLU A O 1
ATOM 665 N N . VAL A 1 81 ? -4.914 -3.181 -6.124 1.00 86.94 81 VAL A N 1
ATOM 666 C CA . VAL A 1 81 ? -5.058 -4.482 -5.465 1.00 86.94 81 VAL A CA 1
ATOM 667 C C . VAL A 1 81 ? -3.934 -5.414 -5.898 1.00 86.94 81 VAL A C 1
ATOM 669 O O . VAL A 1 81 ? -3.673 -5.594 -7.089 1.00 86.94 81 VAL A O 1
ATOM 672 N N . VAL A 1 82 ? -3.287 -6.030 -4.913 1.00 85.81 82 VAL A N 1
ATOM 673 C CA . VAL A 1 82 ? -2.118 -6.888 -5.095 1.00 85.81 82 VAL A CA 1
ATOM 674 C C . VAL A 1 82 ? -2.367 -8.229 -4.421 1.00 85.81 82 VAL A C 1
ATOM 676 O O . VAL A 1 82 ? -2.457 -8.300 -3.200 1.00 85.81 82 VAL A O 1
ATOM 679 N N . GLU A 1 83 ? -2.478 -9.300 -5.207 1.00 86.06 83 GLU A N 1
ATOM 680 C CA . GLU A 1 83 ? -2.797 -10.643 -4.679 1.00 86.06 83 GLU A CA 1
ATOM 681 C C . GLU A 1 83 ? -1.738 -11.699 -5.045 1.00 86.06 83 GLU A C 1
ATOM 683 O O . GLU A 1 83 ? -1.602 -12.726 -4.382 1.00 86.06 83 GLU A O 1
ATOM 688 N N . LYS A 1 84 ? -0.961 -11.464 -6.112 1.00 74.81 84 LYS A N 1
ATOM 689 C CA . LYS A 1 84 ? 0.073 -12.396 -6.584 1.00 74.81 84 LYS A CA 1
ATOM 690 C C . LYS A 1 84 ? 1.350 -12.235 -5.768 1.00 74.81 84 LYS A C 1
ATOM 692 O O . LYS A 1 84 ? 1.832 -11.119 -5.613 1.00 74.81 84 LYS A O 1
ATOM 697 N N . GLU A 1 85 ? 1.973 -13.340 -5.355 1.00 66.81 85 GLU A N 1
ATOM 698 C CA . GLU A 1 85 ? 3.233 -13.327 -4.586 1.00 66.81 85 GLU A CA 1
ATOM 699 C C . GLU A 1 85 ? 4.336 -12.466 -5.219 1.00 66.81 85 GLU A C 1
ATOM 701 O O . GLU A 1 85 ? 5.061 -11.762 -4.515 1.00 66.81 85 GLU A O 1
ATOM 706 N N 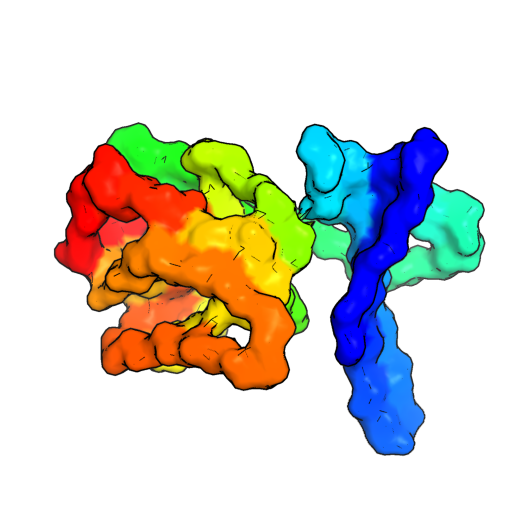. SER A 1 86 ? 4.445 -12.481 -6.553 1.00 57.25 86 SER A N 1
ATOM 707 C CA . SER A 1 86 ? 5.413 -11.658 -7.283 1.00 57.25 86 SER A CA 1
ATOM 708 C C . SER A 1 86 ? 5.211 -10.162 -7.069 1.00 57.25 86 SER A C 1
ATOM 710 O O . SER A 1 86 ? 6.198 -9.428 -7.033 1.00 57.25 86 SER A O 1
ATOM 712 N N . ASP A 1 87 ? 3.953 -9.746 -6.945 1.00 64.25 87 ASP A N 1
ATOM 713 C CA . ASP A 1 87 ? 3.518 -8.357 -6.889 1.00 64.25 87 ASP A CA 1
ATOM 714 C C . ASP A 1 87 ? 3.480 -7.888 -5.419 1.00 64.25 87 ASP A C 1
ATOM 716 O O . ASP A 1 87 ? 3.902 -6.772 -5.121 1.00 64.25 87 ASP A O 1
ATOM 720 N N . LEU A 1 88 ? 3.125 -8.784 -4.482 1.00 72.56 88 LEU A N 1
ATOM 721 C CA . LEU A 1 88 ? 3.231 -8.571 -3.030 1.00 72.56 88 LEU A CA 1
ATOM 722 C C . LEU A 1 88 ? 4.672 -8.242 -2.605 1.00 72.56 88 LEU A C 1
ATOM 724 O O . LEU A 1 88 ? 4.894 -7.361 -1.782 1.00 72.56 88 LEU A O 1
ATOM 728 N N . ALA A 1 89 ? 5.665 -8.931 -3.178 1.00 67.38 89 ALA A N 1
ATOM 729 C CA . ALA A 1 89 ? 7.072 -8.690 -2.858 1.00 67.38 89 ALA A CA 1
ATOM 730 C C . ALA A 1 89 ? 7.606 -7.351 -3.399 1.00 67.38 89 ALA A C 1
ATOM 732 O O . ALA A 1 89 ? 8.628 -6.867 -2.909 1.00 67.38 89 ALA A O 1
ATOM 733 N N . LEU A 1 90 ? 6.959 -6.784 -4.425 1.00 72.50 90 LEU A N 1
ATOM 734 C CA . LEU A 1 90 ? 7.348 -5.508 -5.023 1.00 72.50 90 LEU A CA 1
ATOM 735 C C . LEU A 1 90 ? 6.713 -4.324 -4.289 1.00 72.50 90 LEU A C 1
ATOM 737 O O . LEU A 1 90 ? 7.406 -3.349 -4.019 1.00 72.50 90 LEU A O 1
ATOM 741 N N . GLY A 1 91 ? 5.416 -4.397 -3.984 1.00 82.88 91 GLY A N 1
ATOM 742 C CA . GLY A 1 91 ? 4.695 -3.326 -3.296 1.00 82.88 91 GLY A CA 1
ATOM 743 C C . GLY A 1 91 ? 4.924 -1.933 -3.907 1.00 82.88 91 GLY A C 1
ATOM 744 O O . GLY A 1 91 ? 4.942 -1.760 -5.129 1.00 82.88 91 GLY A O 1
ATOM 745 N N . MET A 1 92 ? 5.157 -0.935 -3.049 1.00 85.81 92 MET A N 1
ATOM 746 C CA . MET A 1 92 ? 5.436 0.459 -3.432 1.00 85.81 92 MET A CA 1
ATOM 747 C C . MET A 1 92 ? 6.906 0.761 -3.793 1.00 85.81 92 MET A C 1
ATOM 749 O O . MET A 1 92 ? 7.286 1.933 -3.905 1.00 85.81 92 MET A O 1
ATOM 753 N N . MET A 1 93 ? 7.763 -0.249 -3.991 1.00 80.69 93 MET A N 1
ATOM 754 C CA . MET A 1 93 ? 9.180 -0.018 -4.300 1.00 80.69 93 MET A CA 1
ATOM 755 C C . MET A 1 93 ? 9.376 0.892 -5.525 1.00 80.69 93 MET A C 1
ATOM 757 O O . MET A 1 93 ? 8.675 0.792 -6.531 1.00 80.69 93 MET A O 1
ATOM 761 N N . PHE A 1 94 ? 10.390 1.759 -5.448 1.00 79.12 94 PHE A N 1
ATOM 762 C CA . PHE A 1 94 ? 10.857 2.664 -6.508 1.00 79.12 94 PHE A CA 1
ATOM 763 C C . PHE A 1 94 ? 9.876 3.763 -6.954 1.00 79.12 94 PHE A C 1
ATOM 765 O O . PHE A 1 94 ? 10.231 4.584 -7.805 1.00 79.12 94 PHE A O 1
ATOM 772 N N . ARG A 1 95 ? 8.678 3.842 -6.365 1.00 78.38 95 ARG A N 1
ATOM 773 C CA . ARG A 1 95 ? 7.747 4.957 -6.581 1.00 78.38 95 ARG A CA 1
ATOM 774 C C . ARG A 1 95 ? 8.229 6.188 -5.822 1.00 78.38 95 ARG A C 1
ATOM 776 O O . ARG A 1 95 ? 8.636 6.082 -4.670 1.00 78.38 95 ARG A O 1
ATOM 783 N N . LYS A 1 96 ? 8.196 7.356 -6.469 1.00 75.19 96 LYS A N 1
ATOM 784 C CA . LYS A 1 96 ? 8.717 8.622 -5.915 1.00 75.19 96 LYS A CA 1
ATOM 785 C C . LYS A 1 96 ? 7.626 9.522 -5.313 1.00 75.19 96 LYS A C 1
ATOM 787 O O . LYS A 1 96 ? 7.937 10.573 -4.767 1.00 75.19 96 LYS A O 1
ATOM 792 N N . PHE A 1 97 ? 6.357 9.171 -5.484 1.00 75.94 97 PHE A N 1
ATOM 793 C CA . PHE A 1 97 ? 5.146 9.860 -5.031 1.00 75.94 97 PHE A CA 1
ATOM 794 C C . PHE A 1 97 ? 3.999 8.869 -5.108 1.00 75.94 97 PHE A C 1
ATOM 796 O O . PHE A 1 97 ? 3.977 7.933 -5.911 1.00 75.94 97 PHE A O 1
ATOM 803 N N . LEU A 1 98 ? 3.029 9.142 -4.263 1.00 83.62 98 LEU A N 1
ATOM 804 C CA . LEU A 1 98 ? 1.729 8.529 -4.239 1.00 83.62 98 LEU A CA 1
ATOM 805 C C . LEU A 1 98 ? 0.757 9.692 -4.071 1.00 83.62 98 LEU A C 1
ATOM 807 O O . LEU A 1 98 ? 0.948 10.527 -3.190 1.00 83.62 98 LEU A O 1
ATOM 811 N N . ASP A 1 99 ? -0.255 9.785 -4.925 1.00 84.69 99 ASP A N 1
ATOM 812 C CA . ASP A 1 99 ? -1.287 10.809 -4.756 1.00 84.69 99 ASP A CA 1
ATOM 813 C C . ASP A 1 99 ? -2.029 10.593 -3.425 1.00 84.69 99 ASP A C 1
ATOM 815 O O . ASP A 1 99 ? -2.233 9.453 -3.010 1.00 84.69 99 ASP A O 1
ATOM 819 N N . GLU A 1 100 ? -2.436 11.666 -2.741 1.00 85.75 100 GLU A N 1
ATOM 820 C CA . GLU A 1 100 ? -3.101 11.564 -1.431 1.00 85.75 100 GLU A CA 1
ATOM 821 C C . GLU A 1 100 ? -4.394 10.733 -1.468 1.00 85.75 100 GLU A C 1
ATOM 823 O O . GLU A 1 100 ? -4.801 10.179 -0.450 1.00 85.75 100 GLU A O 1
ATOM 828 N N . SER A 1 101 ? -5.042 10.627 -2.631 1.00 83.38 101 SER A N 1
ATOM 829 C CA . SER A 1 101 ? -6.247 9.821 -2.836 1.00 83.38 101 SER A CA 1
ATOM 830 C C . SER A 1 101 ? -5.956 8.377 -3.258 1.00 83.38 101 SER A C 1
ATOM 832 O O . SER A 1 101 ? -6.884 7.648 -3.614 1.00 83.38 101 SER A O 1
ATOM 834 N N . ARG A 1 102 ? -4.690 7.943 -3.261 1.00 90.69 102 ARG A N 1
ATOM 835 C CA . ARG A 1 102 ? -4.252 6.628 -3.748 1.00 90.69 102 ARG A CA 1
ATOM 836 C C . ARG A 1 102 ? -3.631 5.782 -2.640 1.00 90.69 102 ARG A C 1
ATOM 838 O O . ARG A 1 102 ? -3.137 6.291 -1.640 1.00 90.69 102 ARG A O 1
ATOM 845 N N . GLY A 1 103 ? -3.635 4.473 -2.866 1.00 93.25 103 GLY A N 1
ATOM 846 C CA . GLY A 1 103 ? -3.002 3.495 -1.989 1.00 93.25 103 GLY A CA 1
ATOM 847 C C . GLY A 1 103 ? -2.722 2.176 -2.692 1.00 93.25 103 GLY A C 1
ATOM 848 O O . GLY A 1 103 ? -2.926 2.042 -3.901 1.00 93.25 103 GLY A O 1
ATOM 849 N N . MET A 1 104 ? -2.292 1.186 -1.921 1.00 94.88 104 MET A N 1
ATOM 850 C CA . MET A 1 104 ? -2.118 -0.186 -2.390 1.00 94.88 104 MET A CA 1
ATOM 851 C C . MET A 1 104 ? -2.653 -1.165 -1.353 1.00 94.88 104 MET A C 1
ATOM 853 O O . MET A 1 104 ? -2.268 -1.103 -0.190 1.00 94.88 104 MET A O 1
ATOM 857 N N . LEU A 1 105 ? -3.554 -2.049 -1.777 1.00 96.81 105 LEU A N 1
ATOM 858 C CA . LEU A 1 105 ? -4.188 -3.060 -0.944 1.00 96.81 105 LEU A CA 1
ATOM 859 C C . LEU A 1 105 ? -3.614 -4.437 -1.280 1.00 96.81 105 LEU A C 1
ATOM 861 O O . LEU A 1 105 ? -3.914 -5.022 -2.319 1.00 96.81 105 LEU A O 1
ATOM 865 N N . PHE A 1 106 ? -2.824 -4.971 -0.365 1.00 96.00 106 PHE A N 1
ATOM 866 C CA . PHE A 1 106 ? -2.293 -6.322 -0.404 1.00 96.00 106 PHE A CA 1
ATOM 867 C C . PHE A 1 106 ? -3.361 -7.285 0.120 1.00 96.00 106 PHE A C 1
ATOM 869 O O . PHE A 1 106 ? -3.888 -7.088 1.216 1.00 96.00 106 PHE A O 1
ATOM 876 N N . VAL A 1 107 ? -3.670 -8.330 -0.645 1.00 95.88 107 VAL A N 1
ATOM 877 C CA . VAL A 1 107 ? -4.616 -9.393 -0.286 1.00 95.88 107 VAL A CA 1
ATOM 878 C C . VAL A 1 107 ? -3.844 -10.698 -0.161 1.00 95.88 107 VAL A C 1
ATOM 880 O O . VAL A 1 107 ? -3.271 -11.191 -1.131 1.00 95.88 107 VAL A O 1
ATOM 883 N N . PHE A 1 108 ? -3.834 -11.283 1.034 1.00 94.88 108 PHE A N 1
ATOM 884 C CA . PHE A 1 108 ? -3.071 -12.497 1.300 1.00 94.88 108 PHE A CA 1
ATOM 885 C C . PHE A 1 108 ? -3.951 -13.747 1.244 1.00 94.88 108 PHE A C 1
ATOM 887 O O . PHE A 1 108 ? -5.086 -13.773 1.724 1.00 94.88 108 PHE A O 1
ATOM 894 N N . SER A 1 109 ? -3.408 -14.845 0.721 1.00 93.25 109 SER A N 1
ATOM 895 C CA . SER A 1 109 ? -4.085 -16.150 0.715 1.00 93.25 109 SER A CA 1
ATOM 896 C C . SER A 1 109 ? -4.275 -16.718 2.127 1.00 93.25 109 SER A C 1
ATOM 898 O O . SER A 1 109 ? -5.288 -17.360 2.396 1.00 93.25 109 SER A O 1
ATOM 900 N N . GLU A 1 110 ? -3.380 -16.397 3.060 1.00 94.44 110 GLU A N 1
ATOM 901 C CA . GLU A 1 110 ? -3.390 -16.898 4.437 1.00 94.44 110 GLU A CA 1
ATOM 902 C C . GLU A 1 110 ? -3.629 -15.784 5.464 1.00 94.44 110 GLU A C 1
ATOM 904 O O . GLU A 1 110 ? -3.067 -14.693 5.356 1.00 94.44 110 GLU A O 1
ATOM 909 N N . TYR A 1 111 ? -4.418 -16.088 6.500 1.00 97.06 111 TYR A N 1
ATOM 910 C CA . TYR A 1 111 ? -4.606 -15.221 7.663 1.00 97.06 111 TYR A CA 1
ATOM 911 C C . TYR A 1 111 ? -3.519 -15.489 8.716 1.00 97.06 111 TYR A C 1
ATOM 913 O O . TYR A 1 111 ? -3.601 -16.436 9.507 1.00 97.06 111 TYR A O 1
ATOM 921 N N . LYS A 1 112 ? -2.458 -14.679 8.699 1.00 97.06 112 LYS A N 1
ATOM 922 C CA . LYS A 1 112 ? -1.277 -14.839 9.563 1.00 97.06 112 LYS A CA 1
ATOM 923 C C . LYS A 1 112 ? -0.546 -13.512 9.770 1.00 97.06 112 LYS A C 1
ATOM 925 O O . LYS A 1 112 ? -1.001 -12.463 9.325 1.00 97.06 112 LYS A O 1
ATOM 930 N N . ASN A 1 113 ? 0.574 -13.553 10.481 1.00 96.12 113 ASN A N 1
ATOM 931 C CA . ASN A 1 113 ? 1.485 -12.420 10.598 1.00 96.12 113 ASN A CA 1
ATOM 932 C C . ASN A 1 113 ? 2.131 -12.143 9.237 1.00 96.12 113 ASN A C 1
ATOM 934 O O . ASN A 1 113 ? 2.761 -13.036 8.664 1.00 96.12 113 ASN A O 1
ATOM 938 N N . HIS A 1 114 ? 1.992 -10.913 8.748 1.00 95.38 114 HIS A N 1
ATOM 939 C CA . HIS A 1 114 ? 2.572 -10.472 7.480 1.00 95.38 114 HIS A CA 1
ATOM 940 C C . HIS A 1 114 ? 3.585 -9.358 7.753 1.00 95.38 114 HIS A C 1
ATOM 942 O O . HIS A 1 114 ? 3.181 -8.207 7.915 1.00 95.38 114 HIS A O 1
ATOM 948 N N . PRO A 1 115 ? 4.888 -9.671 7.868 1.00 95.12 115 PRO A N 1
ATOM 949 C CA . PRO A 1 115 ? 5.906 -8.653 8.073 1.00 95.12 115 PRO A CA 1
ATOM 950 C C . PRO A 1 115 ? 6.096 -7.802 6.815 1.00 95.12 115 PRO A C 1
ATOM 952 O O . PRO A 1 115 ? 6.157 -8.332 5.707 1.00 95.12 115 PRO A O 1
ATOM 955 N N . PHE A 1 116 ? 6.252 -6.494 7.000 1.00 95.31 116 PHE A N 1
ATOM 956 C CA . PHE A 1 116 ? 6.584 -5.546 5.935 1.00 95.31 116 PHE A CA 1
ATOM 957 C C . PHE A 1 116 ? 7.932 -4.881 6.188 1.00 95.31 116 PHE A C 1
ATOM 959 O O . PHE A 1 116 ? 8.492 -4.915 7.284 1.00 95.31 116 PHE A O 1
ATOM 966 N N . TRP A 1 117 ? 8.461 -4.254 5.148 1.00 93.31 117 TRP A N 1
ATOM 967 C CA . TRP A 1 117 ? 9.693 -3.478 5.174 1.00 93.31 117 TRP A CA 1
ATOM 968 C C . TRP A 1 117 ? 9.607 -2.343 4.157 1.00 93.31 117 TRP A C 1
ATOM 970 O O . TRP A 1 117 ? 8.780 -2.367 3.253 1.00 93.31 117 TRP A O 1
ATOM 980 N N . MET A 1 118 ? 10.515 -1.379 4.266 1.00 95.00 118 MET A N 1
ATOM 981 C CA . MET A 1 118 ? 10.577 -0.229 3.356 1.00 95.00 118 MET A CA 1
ATOM 982 C C . MET A 1 118 ? 11.713 -0.349 2.335 1.00 95.00 118 MET A C 1
ATOM 984 O O . MET A 1 118 ? 12.214 0.654 1.823 1.00 95.00 118 MET A O 1
ATOM 988 N N . LYS A 1 119 ? 12.185 -1.577 2.071 1.00 89.94 119 LYS A N 1
ATOM 989 C CA . LYS A 1 119 ? 13.335 -1.815 1.193 1.00 89.94 119 LYS A CA 1
ATOM 990 C C . LYS A 1 119 ? 13.029 -1.301 -0.210 1.00 89.94 119 LYS A C 1
ATOM 992 O O . LYS A 1 119 ? 12.146 -1.818 -0.863 1.00 89.94 119 LYS A O 1
ATOM 997 N N . ASN A 1 120 ? 13.815 -0.343 -0.688 1.00 83.25 120 ASN A N 1
ATOM 998 C CA . ASN A 1 120 ? 13.681 0.356 -1.966 1.00 83.25 120 ASN A CA 1
ATOM 999 C C . ASN A 1 120 ? 12.382 1.166 -2.147 1.00 83.25 120 ASN A C 1
ATOM 1001 O O . ASN A 1 120 ? 12.148 1.685 -3.238 1.00 83.25 120 ASN A O 1
ATOM 1005 N N . THR A 1 121 ? 11.560 1.328 -1.111 1.00 88.00 121 THR A N 1
ATOM 1006 C CA . THR A 1 121 ? 10.444 2.281 -1.118 1.00 88.00 121 THR A CA 1
ATOM 1007 C C . THR A 1 121 ? 11.012 3.682 -0.914 1.00 88.00 121 THR A C 1
ATOM 1009 O O . THR A 1 121 ? 11.767 3.895 0.031 1.00 88.00 121 THR A O 1
ATOM 1012 N N . LEU A 1 122 ? 10.727 4.620 -1.827 1.00 87.19 122 LEU A N 1
ATOM 1013 C CA . LEU A 1 122 ? 11.350 5.959 -1.833 1.00 87.19 122 LEU A CA 1
ATOM 1014 C C . LEU A 1 122 ? 10.489 7.035 -1.163 1.00 87.19 122 LEU A C 1
ATOM 1016 O O . LEU A 1 122 ? 10.966 8.145 -0.943 1.00 87.19 122 LEU A O 1
ATOM 1020 N N . ILE A 1 123 ? 9.234 6.708 -0.864 1.00 92.56 123 ILE A N 1
ATOM 1021 C CA . ILE A 1 123 ? 8.279 7.576 -0.179 1.00 92.56 123 ILE A CA 1
ATOM 1022 C C . ILE A 1 123 ? 7.977 7.029 1.216 1.00 92.56 123 ILE A C 1
ATOM 1024 O O . ILE A 1 123 ? 7.941 5.809 1.385 1.00 92.56 123 ILE A O 1
ATOM 1028 N N . PRO A 1 124 ? 7.776 7.900 2.215 1.00 97.44 124 PRO A N 1
ATOM 1029 C CA . PRO A 1 124 ? 7.336 7.461 3.526 1.00 97.44 124 PRO A CA 1
ATOM 1030 C C . PRO A 1 124 ? 5.874 6.999 3.455 1.00 97.44 124 PRO A C 1
ATOM 1032 O O . PRO A 1 124 ? 5.056 7.603 2.754 1.00 97.44 124 PRO A O 1
ATOM 1035 N N . LEU A 1 125 ? 5.541 5.933 4.183 1.00 98.38 125 LEU A N 1
ATOM 1036 C CA . LEU A 1 125 ? 4.218 5.304 4.137 1.00 98.38 125 LEU A CA 1
ATOM 1037 C C . LEU A 1 125 ? 3.636 5.083 5.531 1.00 98.38 125 LEU A C 1
ATOM 1039 O O . LEU A 1 125 ? 4.359 4.776 6.475 1.00 98.38 125 LEU A O 1
ATOM 1043 N N . ASP A 1 126 ? 2.313 5.151 5.622 1.00 98.69 126 ASP A N 1
ATOM 1044 C CA . ASP A 1 126 ? 1.579 4.461 6.676 1.00 98.69 126 ASP A CA 1
ATOM 1045 C C . ASP A 1 126 ? 1.218 3.066 6.162 1.00 98.69 126 ASP A C 1
ATOM 1047 O O . ASP A 1 126 ? 0.698 2.920 5.053 1.00 98.69 126 ASP A O 1
ATOM 1051 N N . ILE A 1 127 ? 1.476 2.041 6.972 1.00 98.56 127 ILE A N 1
ATOM 1052 C CA . ILE A 1 127 ? 1.152 0.649 6.649 1.00 98.56 127 ILE A CA 1
ATOM 1053 C C . ILE A 1 127 ? 0.080 0.169 7.628 1.00 98.56 127 ILE A C 1
ATOM 1055 O O . ILE A 1 127 ? 0.262 0.232 8.844 1.00 98.56 127 ILE A O 1
ATOM 1059 N N . ILE A 1 128 ? -1.062 -0.277 7.114 1.00 98.75 128 ILE A N 1
ATOM 1060 C CA . ILE A 1 128 ? -2.261 -0.573 7.905 1.00 98.75 128 ILE A CA 1
ATOM 1061 C C . ILE A 1 128 ? -2.612 -2.045 7.724 1.00 98.75 128 ILE A C 1
ATOM 1063 O O . ILE A 1 128 ? -2.996 -2.466 6.638 1.00 98.75 128 ILE A O 1
ATOM 1067 N N . TRP A 1 129 ? -2.513 -2.833 8.788 1.00 98.75 129 TRP A N 1
ATOM 1068 C CA . TRP A 1 129 ? -2.858 -4.252 8.770 1.00 98.75 129 TRP A CA 1
ATOM 1069 C C . TRP A 1 129 ? -4.323 -4.447 9.133 1.00 98.75 129 TRP A C 1
ATOM 1071 O O . TRP A 1 129 ? -4.820 -3.840 10.084 1.00 98.75 129 TRP A O 1
ATOM 1081 N N . LEU A 1 130 ? -4.998 -5.327 8.392 1.00 98.81 130 LEU A N 1
ATOM 1082 C CA . LEU A 1 130 ? -6.430 -5.584 8.504 1.00 98.81 130 LEU A CA 1
ATOM 1083 C C . LEU A 1 130 ? -6.709 -7.084 8.681 1.00 98.81 130 LEU A C 1
ATOM 1085 O O . LEU A 1 130 ? -6.070 -7.922 8.034 1.00 98.81 130 LEU A O 1
ATOM 1089 N N . ASP A 1 131 ? -7.676 -7.429 9.528 1.00 98.50 131 ASP A N 1
ATOM 1090 C CA . ASP A 1 131 ? -8.152 -8.808 9.697 1.00 98.50 131 ASP A CA 1
ATOM 1091 C C . ASP A 1 131 ? -9.047 -9.292 8.537 1.00 98.50 131 ASP A C 1
ATOM 1093 O O . ASP A 1 131 ? -9.261 -8.587 7.550 1.00 98.50 131 ASP A O 1
ATOM 1097 N N . GLU A 1 132 ? -9.558 -10.525 8.630 1.00 97.88 132 GLU A N 1
ATOM 1098 C CA . GLU A 1 132 ? -10.456 -11.113 7.620 1.00 97.88 132 GLU A CA 1
ATOM 1099 C C . GLU A 1 132 ? -11.767 -10.325 7.439 1.00 97.88 132 GLU A C 1
ATOM 1101 O O . GLU A 1 132 ? -12.339 -10.346 6.349 1.00 97.88 132 GLU A O 1
ATOM 1106 N N . ASP A 1 133 ? -12.188 -9.573 8.461 1.00 97.94 133 ASP A N 1
ATOM 1107 C CA . ASP A 1 133 ? -13.381 -8.724 8.471 1.00 97.94 133 ASP A CA 1
ATOM 1108 C C . ASP A 1 133 ? -13.089 -7.271 8.048 1.00 97.94 133 ASP A C 1
ATOM 1110 O O . ASP A 1 133 ? -13.963 -6.404 8.186 1.00 97.94 133 ASP A O 1
ATOM 1114 N N . MET A 1 134 ? -11.890 -6.994 7.516 1.00 98.19 134 MET A N 1
ATOM 1115 C CA . MET A 1 134 ? -11.417 -5.663 7.112 1.00 98.19 134 MET A CA 1
ATOM 1116 C C . MET A 1 134 ? -11.309 -4.662 8.272 1.00 98.19 134 MET A C 1
ATOM 1118 O O . MET A 1 134 ? -11.420 -3.452 8.063 1.00 98.19 134 MET A O 1
ATOM 1122 N N . ARG A 1 135 ? -11.108 -5.125 9.507 1.00 98.62 135 ARG A N 1
ATOM 1123 C CA . ARG A 1 135 ? -10.869 -4.244 10.657 1.00 98.62 135 ARG A CA 1
ATOM 1124 C C . ARG A 1 135 ? -9.383 -4.024 10.863 1.00 98.62 135 ARG A C 1
ATOM 1126 O O . ARG A 1 135 ? -8.598 -4.961 10.760 1.00 98.62 135 ARG A O 1
ATOM 1133 N N . VAL A 1 136 ? -9.000 -2.799 11.208 1.00 98.81 136 VAL A N 1
ATOM 1134 C CA . VAL A 1 136 ? -7.611 -2.451 11.519 1.00 98.81 136 VAL A CA 1
ATOM 1135 C C . VAL A 1 136 ? -7.159 -3.202 12.766 1.00 98.81 136 VAL A C 1
ATOM 1137 O O . VAL A 1 136 ? -7.747 -3.042 13.833 1.00 98.81 136 VAL A O 1
ATOM 1140 N N . VAL A 1 137 ? -6.090 -3.984 12.641 1.00 98.69 137 VAL A N 1
ATOM 1141 C CA . VAL A 1 137 ? -5.462 -4.709 13.758 1.00 98.69 137 VAL A CA 1
ATOM 1142 C C . VAL A 1 137 ? -4.127 -4.106 14.172 1.00 98.69 137 VAL A C 1
ATOM 1144 O O . VAL A 1 137 ? -3.748 -4.213 15.333 1.00 98.69 137 VAL A O 1
ATOM 1147 N N . TYR A 1 138 ? -3.436 -3.427 13.254 1.00 98.75 138 TYR A N 1
ATOM 1148 C CA . TYR A 1 138 ? -2.189 -2.726 13.542 1.00 98.75 138 TYR A CA 1
ATOM 1149 C C . TYR A 1 138 ? -1.974 -1.568 12.563 1.00 98.75 138 TYR A C 1
ATOM 1151 O O . TYR A 1 138 ? -2.366 -1.655 11.398 1.00 98.75 138 TYR A O 1
ATOM 1159 N N . ILE A 1 139 ? -1.325 -0.497 13.025 1.00 98.69 139 ILE A N 1
ATOM 1160 C CA . ILE A 1 139 ? -0.941 0.652 12.198 1.00 98.69 139 ILE A CA 1
ATOM 1161 C C . ILE A 1 139 ? 0.549 0.921 12.419 1.00 98.69 139 ILE A C 1
ATOM 1163 O O . ILE A 1 139 ? 0.979 1.253 13.521 1.00 98.69 139 ILE A O 1
ATOM 1167 N N . GLY A 1 140 ? 1.339 0.775 11.360 1.00 98.19 140 GLY A N 1
ATOM 1168 C CA . GLY A 1 140 ? 2.714 1.249 11.291 1.00 98.19 140 GLY A CA 1
ATOM 1169 C C . GLY A 1 140 ? 2.735 2.639 10.673 1.00 98.19 140 GLY A C 1
ATOM 1170 O O . GLY A 1 140 ? 2.834 2.764 9.458 1.00 98.19 140 GLY A O 1
ATOM 1171 N N . GLU A 1 141 ? 2.637 3.675 11.499 1.00 98.19 141 GLU A N 1
ATOM 1172 C CA . GLU A 1 141 ? 2.643 5.072 11.042 1.00 98.19 141 GLU A CA 1
ATOM 1173 C C . GLU A 1 141 ? 4.050 5.532 10.639 1.00 98.19 141 GLU A C 1
ATOM 1175 O O . GLU A 1 141 ? 5.033 5.125 11.264 1.00 98.19 141 GLU A O 1
ATOM 1180 N N . ASN A 1 142 ? 4.139 6.411 9.638 1.00 97.44 142 ASN A N 1
ATOM 1181 C CA . ASN A 1 142 ? 5.355 7.122 9.228 1.00 97.44 142 ASN A CA 1
ATOM 1182 C C . ASN A 1 142 ? 6.579 6.203 9.054 1.00 97.44 142 ASN A C 1
ATOM 1184 O O . ASN A 1 142 ? 7.654 6.443 9.608 1.00 97.44 142 ASN A O 1
ATOM 1188 N N . GLN A 1 143 ? 6.415 5.103 8.318 1.00 97.75 143 GLN A N 1
ATOM 1189 C CA . GLN A 1 143 ? 7.532 4.235 7.963 1.00 97.75 143 GLN A CA 1
ATOM 1190 C C . GLN A 1 143 ? 8.426 4.940 6.944 1.00 97.75 143 GLN A C 1
ATOM 1192 O O . GLN A 1 143 ? 7.967 5.376 5.890 1.00 97.75 143 GLN A O 1
ATOM 1197 N N . GLU A 1 144 ? 9.710 5.046 7.269 1.00 96.62 144 GLU A N 1
ATOM 1198 C CA . GLU A 1 144 ? 10.680 5.795 6.471 1.00 96.62 144 GLU A CA 1
ATOM 1199 C C . GLU A 1 144 ? 11.239 4.971 5.297 1.00 96.62 144 GLU A C 1
ATOM 1201 O O . GLU A 1 144 ? 11.439 3.757 5.437 1.00 96.62 144 GLU A O 1
ATOM 1206 N N . PRO A 1 145 ? 11.563 5.613 4.158 1.00 94.94 145 PRO A N 1
ATOM 1207 C CA . PRO A 1 145 ? 12.293 4.995 3.054 1.00 94.94 145 PRO A CA 1
ATOM 1208 C C . PRO A 1 145 ? 13.558 4.257 3.504 1.00 94.94 145 PRO A C 1
ATOM 1210 O O . PRO A 1 145 ? 14.304 4.735 4.359 1.00 94.94 145 PRO A O 1
ATOM 1213 N N . CYS A 1 146 ? 13.868 3.120 2.876 1.00 90.75 146 CYS A N 1
ATOM 1214 C CA . CYS A 1 146 ? 15.105 2.392 3.158 1.00 90.75 146 CYS A CA 1
ATOM 1215 C C . CYS A 1 146 ? 15.772 1.866 1.885 1.00 90.75 146 CYS A C 1
ATOM 1217 O O . CYS A 1 146 ? 15.270 0.962 1.226 1.00 90.75 146 CYS A O 1
ATOM 1219 N N . SER A 1 147 ? 16.960 2.370 1.552 1.00 82.62 147 SER A N 1
ATOM 1220 C CA . SER A 1 147 ? 17.761 1.888 0.413 1.00 82.62 147 SER A CA 1
ATOM 1221 C C . SER A 1 147 ? 18.899 0.940 0.820 1.00 82.62 147 SER A C 1
ATOM 1223 O O . SER A 1 147 ? 19.540 0.332 -0.041 1.00 82.62 147 SER A O 1
ATOM 1225 N N . GLU A 1 148 ? 19.121 0.744 2.121 1.00 82.25 148 GLU A N 1
ATOM 1226 C CA . GLU A 1 148 ? 20.226 -0.044 2.673 1.00 82.25 148 GLU A CA 1
ATOM 1227 C C . GLU A 1 148 ? 20.123 -1.546 2.383 1.00 82.25 148 GLU A C 1
ATOM 1229 O O . GLU A 1 148 ? 19.070 -2.072 2.021 1.00 82.25 148 GLU A O 1
ATOM 1234 N N . LYS A 1 149 ? 21.232 -2.279 2.547 1.00 74.81 149 LYS A N 1
ATOM 1235 C CA . LYS A 1 149 ? 21.256 -3.740 2.354 1.00 74.81 149 LYS A CA 1
ATOM 1236 C C . LYS A 1 149 ? 20.356 -4.476 3.355 1.00 74.81 149 LYS A C 1
ATOM 1238 O O . LYS A 1 149 ? 19.819 -5.526 3.016 1.00 74.81 149 LYS A O 1
ATOM 1243 N N . ILE A 1 150 ? 20.207 -3.934 4.562 1.00 84.12 150 ILE A N 1
ATOM 1244 C CA . ILE A 1 150 ? 19.366 -4.471 5.631 1.00 84.12 150 ILE A CA 1
ATOM 1245 C C . ILE A 1 150 ? 18.395 -3.363 6.026 1.00 84.12 150 ILE A C 1
ATOM 1247 O O . ILE A 1 150 ? 18.828 -2.296 6.438 1.00 84.12 150 ILE A O 1
ATOM 1251 N N . CYS A 1 151 ? 17.097 -3.618 5.895 1.00 88.62 151 CYS A N 1
ATOM 1252 C CA . CYS A 1 151 ? 16.056 -2.677 6.296 1.00 88.62 151 CYS A CA 1
ATOM 1253 C C . CYS A 1 151 ? 15.330 -3.186 7.535 1.00 88.62 151 CYS A C 1
ATOM 1255 O O . CYS A 1 151 ? 15.188 -4.397 7.728 1.00 88.62 151 CYS A O 1
ATOM 1257 N N . LYS A 1 152 ? 14.846 -2.255 8.362 1.00 93.25 152 LYS A N 1
ATOM 1258 C CA . LYS A 1 152 ? 13.973 -2.579 9.491 1.00 93.25 152 LYS A CA 1
ATOM 1259 C C . LYS A 1 152 ? 12.727 -3.301 8.977 1.00 93.25 152 LYS A C 1
ATOM 1261 O O . LYS A 1 152 ? 12.095 -2.856 8.020 1.00 93.25 152 LYS A O 1
ATOM 1266 N N . VAL A 1 153 ? 12.385 -4.397 9.644 1.00 94.19 153 VAL A N 1
ATOM 1267 C CA . VAL A 1 153 ? 11.155 -5.146 9.398 1.00 94.19 153 VAL A CA 1
ATOM 1268 C C . VAL A 1 153 ? 10.117 -4.717 10.430 1.00 94.19 153 VAL A C 1
ATOM 1270 O O . VAL A 1 153 ? 10.390 -4.732 11.632 1.00 94.19 153 VAL A O 1
ATOM 1273 N N . ILE A 1 154 ? 8.934 -4.335 9.962 1.00 96.44 154 ILE A N 1
ATOM 1274 C CA . ILE A 1 154 ? 7.741 -4.156 10.783 1.00 96.44 154 ILE A CA 1
ATOM 1275 C C . ILE A 1 154 ? 7.027 -5.501 10.824 1.00 96.44 154 ILE A C 1
ATOM 1277 O O . ILE A 1 154 ? 6.573 -5.993 9.796 1.00 96.44 154 ILE A O 1
ATOM 1281 N N . ASN A 1 155 ? 6.960 -6.116 12.001 1.00 95.56 155 ASN A N 1
ATOM 1282 C CA . ASN A 1 155 ? 6.383 -7.447 12.174 1.00 95.56 155 ASN A CA 1
ATOM 1283 C C . ASN A 1 155 ? 5.360 -7.441 13.317 1.00 95.56 155 ASN A C 1
ATOM 1285 O O . ASN A 1 155 ? 5.723 -7.778 14.449 1.00 95.56 155 ASN A O 1
ATOM 1289 N N . PRO A 1 156 ? 4.114 -7.014 13.050 1.00 95.56 156 PRO A N 1
ATOM 1290 C CA . PRO A 1 156 ? 3.048 -7.038 14.045 1.00 95.56 156 PRO A CA 1
ATOM 1291 C C . PRO A 1 156 ? 2.778 -8.465 14.536 1.00 95.56 156 PRO A C 1
ATOM 1293 O O . PRO A 1 156 ? 2.900 -9.431 13.774 1.00 95.56 156 PRO A O 1
ATOM 1296 N N . VAL A 1 157 ? 2.410 -8.610 15.812 1.00 96.25 157 VAL A N 1
ATOM 1297 C CA . VAL A 1 157 ? 2.058 -9.917 16.406 1.00 96.25 157 VAL A CA 1
ATOM 1298 C C . VAL A 1 157 ? 0.637 -10.342 16.036 1.00 96.25 157 VAL A C 1
ATOM 1300 O O . VAL A 1 157 ? 0.290 -11.522 16.109 1.00 96.25 157 VAL A O 1
ATOM 1303 N N . GLU A 1 158 ? -0.168 -9.389 15.592 1.00 97.94 158 GLU A N 1
ATOM 1304 C CA . GLU A 1 158 ? -1.515 -9.562 15.097 1.00 97.94 158 GLU A CA 1
ATOM 1305 C C . GLU A 1 158 ? -1.507 -10.268 13.738 1.00 97.94 158 GLU A C 1
ATOM 1307 O O . GLU A 1 158 ? -0.651 -10.044 12.876 1.00 97.94 158 GLU A O 1
ATOM 1312 N N . LYS A 1 159 ? -2.492 -11.143 13.536 1.00 98.12 159 LYS A N 1
ATOM 1313 C CA . LYS A 1 159 ? -2.723 -11.759 12.232 1.00 98.12 159 LYS A CA 1
ATOM 1314 C C . LYS A 1 159 ? -3.497 -10.795 11.351 1.00 98.12 159 LYS A C 1
ATOM 1316 O O . LYS A 1 159 ? -4.343 -10.048 11.827 1.00 98.12 159 LYS A O 1
ATOM 1321 N N . SER A 1 160 ? -3.231 -10.856 10.058 1.00 98.25 160 SER A N 1
ATOM 1322 C CA . SER A 1 160 ? -3.882 -10.023 9.056 1.00 98.25 160 SER A CA 1
ATOM 1323 C C . SER A 1 160 ? -4.154 -10.834 7.799 1.00 98.25 160 SER A C 1
ATOM 1325 O O . SER A 1 160 ? -3.487 -11.832 7.510 1.00 98.25 160 SER A O 1
ATOM 1327 N N . LYS A 1 161 ? -5.199 -10.435 7.086 1.00 98.00 161 LYS A N 1
ATOM 1328 C CA . LYS A 1 161 ? -5.578 -10.968 5.777 1.00 98.00 161 LYS A CA 1
ATOM 1329 C C . LYS A 1 161 ? -5.292 -9.954 4.678 1.00 98.00 161 LYS A C 1
ATOM 1331 O O . LYS A 1 161 ? -5.045 -10.345 3.538 1.00 98.00 161 LYS A O 1
ATOM 1336 N N . TYR A 1 162 ? -5.275 -8.675 5.046 1.00 98.38 162 TYR A N 1
ATOM 1337 C CA . TYR A 1 162 ? -4.991 -7.575 4.145 1.00 98.38 162 TYR A CA 1
ATOM 1338 C C . TYR A 1 162 ? -4.016 -6.592 4.779 1.00 98.38 162 TYR A C 1
ATOM 1340 O O . TYR A 1 162 ? -3.943 -6.467 6.004 1.00 98.38 162 TYR A O 1
ATOM 1348 N N . VAL A 1 163 ? -3.289 -5.876 3.931 1.00 98.38 163 VAL A N 1
ATOM 1349 C CA . VAL A 1 163 ? -2.480 -4.722 4.326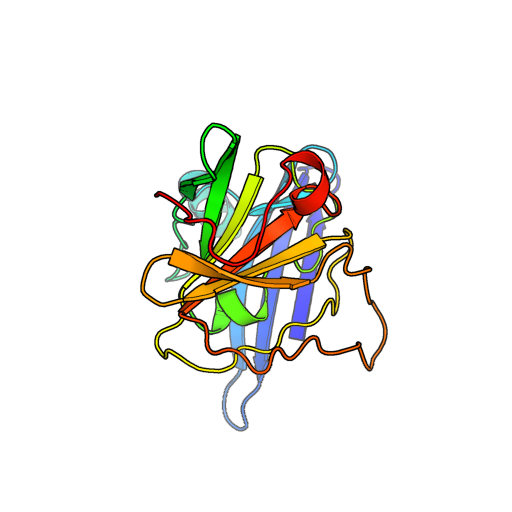 1.00 98.38 163 VAL A CA 1
ATOM 1350 C C . VAL A 1 163 ? -2.752 -3.589 3.349 1.00 98.38 163 VAL A C 1
ATOM 1352 O O . VAL A 1 163 ? -2.804 -3.821 2.147 1.00 98.38 163 VAL A O 1
ATOM 1355 N N . LEU A 1 164 ? -2.954 -2.376 3.850 1.00 98.62 164 LEU A N 1
ATOM 1356 C CA . LEU A 1 164 ? -3.155 -1.171 3.057 1.00 98.62 164 LEU A CA 1
ATOM 1357 C C . LEU A 1 164 ? -1.977 -0.217 3.277 1.00 98.62 164 LEU A C 1
ATOM 1359 O O . LEU A 1 164 ? -1.724 0.203 4.403 1.00 98.62 164 LEU A O 1
ATOM 1363 N N . GLU A 1 165 ? -1.283 0.138 2.201 1.00 98.38 165 GLU A N 1
ATOM 1364 C CA . GLU A 1 165 ? -0.260 1.186 2.192 1.00 98.38 165 GLU A CA 1
ATOM 1365 C C . GLU A 1 165 ? -0.864 2.508 1.700 1.00 98.38 165 GLU A C 1
ATOM 1367 O O . GLU A 1 165 ? -1.478 2.562 0.627 1.00 98.38 165 GLU A O 1
ATOM 1372 N N . LEU A 1 166 ? -0.671 3.576 2.479 1.00 98.31 166 LEU A N 1
ATOM 1373 C CA . LEU A 1 166 ? -1.057 4.958 2.170 1.00 98.31 166 LEU A CA 1
ATOM 1374 C C . LEU A 1 166 ? 0.140 5.894 2.385 1.00 98.31 166 LEU A C 1
ATOM 1376 O O . LEU A 1 166 ? 1.141 5.506 2.984 1.00 98.31 166 LEU A O 1
ATOM 1380 N N . ASN A 1 167 ? 0.036 7.147 1.934 1.00 97.56 167 ASN A N 1
ATOM 1381 C CA . ASN A 1 167 ? 1.039 8.167 2.257 1.00 97.56 167 ASN A CA 1
ATOM 1382 C C . ASN A 1 167 ? 1.217 8.296 3.776 1.00 97.56 167 ASN A C 1
ATOM 1384 O O . ASN A 1 167 ? 0.229 8.273 4.514 1.00 97.56 167 ASN A O 1
ATOM 1388 N N . ALA A 1 168 ? 2.456 8.482 4.233 1.00 98.25 168 ALA A N 1
ATOM 1389 C CA . ALA A 1 168 ? 2.733 8.728 5.646 1.00 98.25 168 ALA A CA 1
ATOM 1390 C C . ALA A 1 168 ? 1.915 9.901 6.212 1.00 98.25 168 ALA A C 1
ATOM 1392 O O . ALA A 1 168 ? 1.708 10.921 5.548 1.00 98.25 168 ALA A O 1
ATOM 1393 N N . GLY A 1 169 ? 1.442 9.738 7.448 1.00 97.94 169 GLY A N 1
ATOM 1394 C CA . GLY A 1 169 ? 0.615 10.714 8.156 1.00 97.94 169 GLY A CA 1
ATOM 1395 C C . GLY A 1 169 ? -0.867 10.693 7.767 1.00 97.94 169 GLY A C 1
ATOM 1396 O O . GLY A 1 169 ? -1.665 11.425 8.360 1.00 97.94 169 GLY A O 1
ATOM 1397 N N . THR A 1 170 ? -1.276 9.849 6.815 1.00 98.31 170 THR A N 1
ATOM 1398 C CA . THR A 1 170 ? -2.686 9.687 6.434 1.00 98.31 170 THR A CA 1
ATOM 1399 C C . THR A 1 170 ? -3.511 9.124 7.586 1.00 98.31 170 THR A C 1
ATOM 1401 O O . THR A 1 170 ? -4.588 9.651 7.869 1.00 98.31 170 THR A O 1
ATOM 1404 N N . ALA A 1 171 ? -3.007 8.103 8.284 1.00 98.25 171 ALA A N 1
ATOM 1405 C CA . ALA A 1 171 ? -3.671 7.491 9.431 1.00 98.25 171 ALA A CA 1
ATOM 1406 C C . ALA A 1 171 ? -3.955 8.536 10.519 1.00 98.25 171 ALA A C 1
ATOM 1408 O O . ALA A 1 171 ? -5.086 8.647 10.995 1.00 98.25 171 ALA A O 1
ATOM 1409 N N . GLN A 1 172 ? -2.969 9.383 10.830 1.00 98.12 172 GLN A N 1
ATOM 1410 C CA . GLN A 1 172 ? -3.137 10.480 11.779 1.00 98.12 172 GLN A CA 1
ATOM 1411 C C . GLN A 1 172 ? -4.135 11.535 11.273 1.00 98.12 172 GLN A C 1
ATOM 1413 O O . GLN A 1 172 ? -5.025 11.945 12.019 1.00 98.12 172 GLN A O 1
ATOM 1418 N N . LYS A 1 173 ? -4.037 11.944 9.998 1.00 97.94 173 LYS A N 1
ATOM 1419 C CA . LYS A 1 173 ? -4.920 12.945 9.364 1.00 97.94 173 LYS A CA 1
ATOM 1420 C C . LYS A 1 173 ? -6.394 12.544 9.421 1.00 97.94 173 LYS A C 1
ATOM 1422 O O . LYS A 1 173 ? -7.248 13.405 9.629 1.00 97.94 173 LYS A O 1
ATOM 1427 N N . ILE A 1 174 ? -6.696 11.256 9.250 1.00 97.81 174 ILE A N 1
ATOM 1428 C CA . ILE A 1 174 ? -8.070 10.735 9.304 1.00 97.81 174 ILE A CA 1
ATOM 1429 C C . ILE A 1 174 ? -8.471 10.218 10.693 1.00 97.81 174 ILE A C 1
ATOM 1431 O O . ILE A 1 174 ? -9.601 9.763 10.852 1.00 97.81 174 ILE A O 1
ATOM 1435 N N . ASN A 1 175 ? -7.584 10.322 11.695 1.00 97.94 175 ASN A N 1
ATOM 1436 C CA . ASN A 1 175 ? -7.775 9.799 13.052 1.00 97.94 175 ASN A CA 1
ATOM 1437 C C . ASN A 1 175 ? -8.136 8.300 13.057 1.00 97.94 175 ASN A C 1
ATOM 1439 O O . ASN A 1 175 ? -9.050 7.881 13.769 1.00 97.94 175 ASN A O 1
ATOM 1443 N N . LEU A 1 176 ? -7.426 7.521 12.235 1.00 98.44 176 LEU A N 1
ATOM 1444 C CA . LEU A 1 176 ? -7.602 6.078 12.100 1.00 98.44 176 LEU A CA 1
ATOM 1445 C C . LEU A 1 176 ? -7.190 5.358 13.385 1.00 98.44 176 LEU A C 1
ATOM 1447 O O . LEU A 1 176 ? -6.158 5.671 13.981 1.00 98.44 176 LEU A O 1
ATOM 1451 N N . LYS A 1 177 ? -7.976 4.366 13.800 1.00 98.25 177 LYS A N 1
ATOM 1452 C CA . LYS A 1 177 ? -7.746 3.600 15.026 1.00 98.25 177 LYS A CA 1
ATOM 1453 C C . LYS A 1 177 ? -7.846 2.102 14.789 1.00 98.25 177 LYS A C 1
ATOM 1455 O O . LYS A 1 177 ? -8.520 1.627 13.879 1.00 98.25 177 LYS A O 1
ATOM 1460 N N . ILE A 1 178 ? -7.211 1.347 15.682 1.00 98.50 178 ILE A N 1
ATOM 1461 C CA . ILE A 1 178 ? -7.425 -0.099 15.786 1.00 98.50 178 ILE A CA 1
ATOM 1462 C C . ILE A 1 178 ? -8.920 -0.372 15.993 1.00 98.50 178 ILE A C 1
ATOM 1464 O O . ILE A 1 178 ? -9.560 0.248 16.844 1.00 98.50 178 ILE A O 1
ATOM 1468 N N . GLY A 1 179 ? -9.460 -1.308 15.217 1.00 98.31 179 GLY A N 1
ATOM 1469 C CA . GLY A 1 179 ? -10.870 -1.688 15.206 1.00 98.31 179 GLY A CA 1
ATOM 1470 C C . GLY A 1 179 ? -11.727 -0.965 14.164 1.00 98.31 179 GLY A C 1
ATOM 1471 O O . GLY A 1 179 ? -12.826 -1.456 13.881 1.00 98.31 179 GLY A O 1
ATOM 1472 N N . ASP A 1 180 ? -11.241 0.133 13.570 1.00 98.56 180 ASP A N 1
ATOM 1473 C CA . ASP A 1 180 ? -11.927 0.802 12.460 1.00 98.56 180 ASP A CA 1
ATOM 1474 C C . ASP A 1 180 ? -12.033 -0.138 11.259 1.00 98.56 180 ASP A C 1
ATOM 1476 O O . ASP A 1 180 ? -11.151 -0.963 11.015 1.00 98.56 180 ASP A O 1
ATOM 1480 N N . LYS A 1 181 ? -13.134 -0.039 10.511 1.00 98.44 181 LYS A N 1
ATOM 1481 C CA . LYS A 1 181 ? -13.439 -0.958 9.413 1.00 98.44 181 LYS A CA 1
ATOM 1482 C C . LYS A 1 181 ? -13.210 -0.297 8.060 1.00 98.44 181 LYS A C 1
ATOM 1484 O O . LYS A 1 181 ? -13.795 0.750 7.785 1.00 98.44 181 LYS A O 1
ATOM 1489 N N . LEU A 1 182 ? -12.416 -0.946 7.215 1.00 98.38 182 LEU A N 1
ATOM 1490 C CA . LEU A 1 182 ? -12.280 -0.602 5.807 1.00 98.38 182 LEU A CA 1
ATOM 1491 C C . LEU A 1 182 ? -13.469 -1.173 5.024 1.00 98.38 182 LEU A C 1
ATOM 1493 O O . LEU A 1 182 ? -13.816 -2.347 5.156 1.00 98.38 182 LEU A O 1
ATOM 1497 N N . ILE A 1 183 ? -14.093 -0.337 4.201 1.00 97.56 183 ILE A N 1
ATOM 1498 C CA . ILE A 1 183 ? -15.160 -0.726 3.276 1.00 97.56 183 ILE A CA 1
ATOM 1499 C C . ILE A 1 183 ? -14.624 -0.643 1.851 1.00 97.56 183 ILE A C 1
ATOM 1501 O O . ILE A 1 183 ? -13.926 0.313 1.523 1.00 97.56 183 ILE A O 1
ATOM 1505 N N . ILE A 1 184 ? -14.952 -1.638 1.031 1.00 89.50 184 ILE A N 1
ATOM 1506 C CA . ILE A 1 184 ? -14.602 -1.737 -0.391 1.00 89.50 184 ILE A CA 1
ATOM 1507 C C . ILE A 1 184 ? -15.865 -1.539 -1.228 1.00 89.50 184 ILE A C 1
ATOM 1509 O O . ILE A 1 184 ? -16.904 -2.109 -0.824 1.00 89.50 184 ILE A O 1
#